Protein AF-A0A955RNB7-F1 (afdb_monomer)

Structure (mmCIF, N/CA/C/O backbone):
data_AF-A0A955RNB7-F1
#
_entry.id   AF-A0A955RNB7-F1
#
loop_
_atom_site.group_PDB
_atom_site.id
_atom_site.type_symbol
_atom_site.label_atom_id
_atom_site.label_alt_id
_atom_site.label_comp_id
_atom_site.label_asym_id
_atom_site.label_entity_id
_atom_site.label_seq_id
_atom_site.pdbx_PDB_ins_code
_atom_site.Cartn_x
_atom_site.Cartn_y
_atom_site.Cartn_z
_atom_site.occupancy
_atom_site.B_iso_or_equiv
_atom_site.auth_seq_id
_atom_site.auth_comp_id
_atom_site.auth_asym_id
_atom_site.auth_atom_id
_atom_site.pdbx_PDB_model_num
ATOM 1 N N . MET A 1 1 ? 4.299 -51.780 -64.019 1.00 37.19 1 MET A N 1
ATOM 2 C CA . MET A 1 1 ? 5.469 -51.134 -64.645 1.00 37.19 1 MET A CA 1
ATOM 3 C C . MET A 1 1 ? 5.383 -49.670 -64.264 1.00 37.19 1 MET A C 1
ATOM 5 O O . MET A 1 1 ? 4.609 -48.932 -64.859 1.00 37.19 1 MET A O 1
ATOM 9 N N . GLU A 1 2 ? 6.018 -49.330 -63.143 1.00 43.38 2 GLU A N 1
ATOM 10 C CA . GLU A 1 2 ? 5.996 -47.997 -62.536 1.00 43.38 2 GLU A CA 1
ATOM 11 C C . GLU A 1 2 ? 6.783 -47.013 -63.394 1.00 43.38 2 GLU A C 1
ATOM 13 O O . GLU A 1 2 ? 7.937 -47.251 -63.749 1.00 43.38 2 GLU A O 1
ATOM 18 N N . ASN A 1 3 ? 6.127 -45.913 -63.747 1.00 41.84 3 ASN A N 1
ATOM 19 C CA . ASN A 1 3 ? 6.711 -44.850 -64.538 1.00 41.84 3 ASN A CA 1
ATOM 20 C C . ASN A 1 3 ? 7.483 -43.930 -63.582 1.00 41.84 3 ASN A C 1
ATOM 22 O O . ASN A 1 3 ? 6.882 -43.174 -62.819 1.00 41.84 3 ASN A O 1
ATOM 26 N N . HIS A 1 4 ? 8.812 -44.042 -63.578 1.00 45.97 4 HIS A N 1
ATOM 27 C CA . HIS A 1 4 ? 9.696 -43.116 -62.876 1.00 45.97 4 HIS A CA 1
ATOM 28 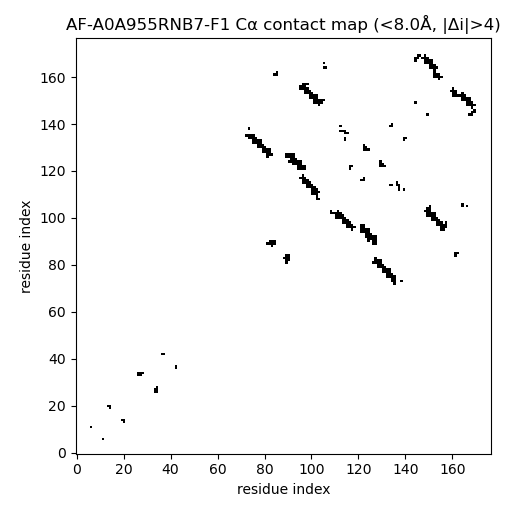C C . HIS A 1 4 ? 9.501 -41.711 -63.457 1.00 45.97 4 HIS A C 1
ATOM 30 O O . HIS A 1 4 ? 9.976 -41.402 -64.550 1.00 45.97 4 HIS A O 1
ATOM 36 N N . GLN A 1 5 ? 8.796 -40.853 -62.724 1.00 47.66 5 GLN A N 1
ATOM 37 C CA . GLN A 1 5 ? 8.643 -39.448 -63.070 1.00 47.66 5 GLN A CA 1
ATOM 38 C C . GLN A 1 5 ? 9.972 -38.729 -62.804 1.00 47.66 5 GLN A C 1
ATOM 40 O O . GLN A 1 5 ? 10.307 -38.378 -61.676 1.00 47.66 5 GLN A O 1
ATOM 45 N N . TYR A 1 6 ? 10.762 -38.587 -63.865 1.00 45.09 6 TYR A N 1
ATOM 46 C CA . TYR A 1 6 ? 11.989 -37.803 -63.902 1.00 45.09 6 TYR A CA 1
ATOM 47 C C . TYR A 1 6 ? 11.631 -36.321 -63.718 1.00 45.09 6 TYR A C 1
ATOM 49 O O . TYR A 1 6 ? 10.926 -35.742 -64.545 1.00 45.09 6 TYR A O 1
ATOM 57 N N . CYS A 1 7 ? 12.064 -35.723 -62.607 1.00 45.31 7 CYS A N 1
ATOM 58 C CA . CYS A 1 7 ? 11.867 -34.303 -62.339 1.00 45.31 7 CYS A CA 1
ATOM 59 C C . CYS A 1 7 ? 12.686 -33.465 -63.331 1.00 45.31 7 CYS A C 1
ATOM 61 O O . CYS A 1 7 ? 13.912 -33.429 -63.262 1.00 45.31 7 CYS A O 1
ATOM 63 N N . ASP A 1 8 ? 11.986 -32.782 -64.232 1.00 49.53 8 ASP A N 1
ATOM 64 C CA . ASP A 1 8 ? 12.495 -31.663 -65.020 1.00 49.53 8 ASP A CA 1
ATOM 65 C C . ASP A 1 8 ? 13.052 -30.574 -64.078 1.00 49.53 8 ASP A C 1
ATOM 67 O O . ASP A 1 8 ? 12.427 -30.182 -63.086 1.00 49.53 8 ASP A O 1
ATOM 71 N N . HIS A 1 9 ? 14.259 -30.119 -64.412 1.00 53.31 9 HIS A N 1
ATOM 72 C CA . HIS A 1 9 ? 15.116 -29.195 -63.675 1.00 53.31 9 HIS A CA 1
ATOM 73 C C . HIS A 1 9 ? 14.486 -27.809 -63.405 1.00 53.31 9 HIS A C 1
ATOM 75 O O . HIS A 1 9 ? 15.039 -27.038 -62.615 1.00 53.31 9 HIS A O 1
ATOM 81 N N . GLU A 1 10 ? 13.347 -27.476 -64.021 1.00 50.31 10 GLU A N 1
ATOM 82 C CA . GLU A 1 10 ? 12.755 -26.135 -63.970 1.00 50.31 10 GLU A CA 1
ATOM 83 C C . GLU A 1 10 ? 11.597 -25.968 -62.969 1.00 50.31 10 GLU A C 1
ATOM 85 O O . GLU A 1 10 ? 11.268 -24.834 -62.611 1.00 50.31 10 GLU A O 1
ATOM 90 N N . ASN A 1 11 ? 11.006 -27.053 -62.446 1.00 49.78 11 ASN A N 1
ATOM 91 C CA . ASN A 1 11 ? 9.721 -26.959 -61.728 1.00 49.78 11 ASN A CA 1
ATOM 92 C C . ASN A 1 11 ? 9.692 -27.405 -60.257 1.00 49.78 11 ASN A C 1
ATOM 94 O O . ASN A 1 11 ? 8.626 -27.356 -59.645 1.00 49.78 11 ASN A O 1
ATOM 98 N N . CYS A 1 12 ? 10.811 -27.778 -59.626 1.00 47.72 12 CYS A N 1
ATOM 99 C CA . CYS A 1 12 ? 10.719 -28.313 -58.259 1.00 47.72 12 CYS A CA 1
ATOM 100 C C . CYS A 1 12 ? 10.624 -27.283 -57.119 1.00 47.72 12 CYS A C 1
ATOM 102 O O . CYS A 1 12 ? 10.121 -27.653 -56.063 1.00 47.72 12 CYS A O 1
ATOM 104 N N . HIS A 1 13 ? 11.025 -26.012 -57.264 1.00 49.84 13 HIS A N 1
ATOM 105 C CA . HIS A 1 13 ? 10.996 -25.079 -56.123 1.00 49.84 13 HIS A CA 1
ATOM 106 C C . HIS A 1 13 ? 10.768 -23.618 -56.539 1.00 49.84 13 HIS A C 1
ATOM 108 O O . HIS A 1 13 ? 11.708 -22.889 -56.847 1.00 49.84 13 HIS A O 1
ATOM 114 N N . GLN A 1 14 ? 9.516 -23.151 -56.499 1.00 54.62 14 GLN A N 1
ATOM 115 C CA . GLN A 1 14 ? 9.203 -21.721 -56.569 1.00 54.62 14 GLN A CA 1
ATOM 116 C C . GLN A 1 14 ? 9.028 -21.149 -55.152 1.00 54.62 14 GLN A C 1
ATOM 118 O O . GLN A 1 14 ? 7.928 -21.228 -54.608 1.00 54.62 14 GLN A O 1
ATOM 123 N N . PRO A 1 15 ? 10.065 -20.552 -54.528 1.00 56.06 15 PRO A N 1
ATOM 124 C CA . PRO A 1 15 ? 9.874 -19.854 -53.265 1.00 56.06 15 PRO A CA 1
ATOM 125 C C . PRO A 1 15 ? 8.958 -18.641 -53.480 1.00 56.06 15 PRO A C 1
ATOM 127 O O . PRO A 1 15 ? 9.102 -17.888 -54.451 1.00 56.06 15 PRO A O 1
ATOM 130 N N . THR A 1 16 ? 8.001 -18.485 -52.568 1.00 57.50 16 THR A N 1
ATOM 131 C CA . THR A 1 16 ? 6.903 -17.502 -52.581 1.00 57.50 16 THR A CA 1
ATOM 132 C C . THR A 1 16 ? 7.305 -16.114 -52.069 1.00 57.50 16 THR A C 1
ATOM 134 O O .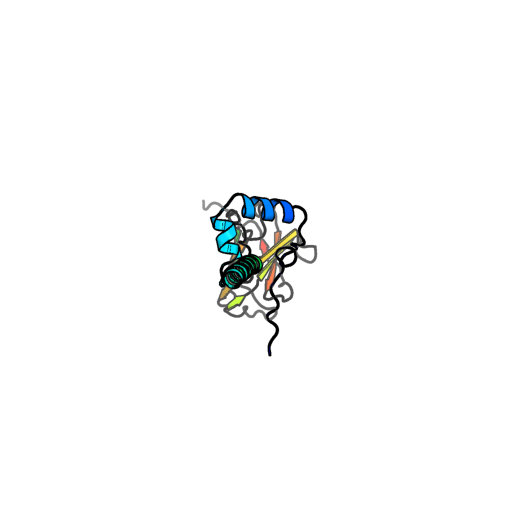 THR A 1 16 ? 6.477 -15.210 -52.034 1.00 57.50 16 THR A O 1
ATOM 137 N N . ILE A 1 17 ? 8.574 -15.912 -51.698 1.00 59.81 17 ILE A N 1
ATOM 138 C CA . ILE A 1 17 ? 9.069 -14.668 -51.090 1.00 59.81 17 ILE A CA 1
ATOM 139 C C . ILE A 1 17 ? 9.667 -13.739 -52.170 1.00 59.81 17 ILE A C 1
ATOM 141 O O . ILE A 1 17 ? 10.525 -14.189 -52.945 1.00 59.81 17 ILE A O 1
ATOM 145 N N . PRO A 1 18 ? 9.283 -12.444 -52.228 1.00 56.72 18 PRO A N 1
ATOM 146 C CA . PRO A 1 18 ? 9.875 -11.468 -53.146 1.00 56.72 18 PRO A CA 1
ATOM 147 C C . PRO A 1 18 ? 11.402 -11.390 -52.984 1.00 56.72 18 PRO A C 1
ATOM 149 O O . PRO A 1 18 ? 11.913 -11.292 -51.875 1.00 56.72 18 PRO A O 1
ATOM 152 N N . GLY A 1 19 ? 12.153 -11.477 -54.086 1.00 64.38 19 GLY A N 1
ATOM 153 C CA . GLY A 1 19 ? 13.628 -11.463 -54.080 1.00 64.38 19 GLY A CA 1
ATOM 154 C C . GLY A 1 19 ? 14.305 -12.814 -53.796 1.00 64.38 19 GLY A C 1
ATOM 155 O O . GLY A 1 19 ? 15.428 -13.038 -54.255 1.00 64.38 19 GLY A O 1
ATOM 156 N N . GLY A 1 20 ? 13.605 -13.767 -53.169 1.00 68.50 20 GLY A N 1
ATOM 157 C CA . GLY A 1 20 ? 14.160 -15.079 -52.807 1.00 68.50 20 GLY A CA 1
ATOM 158 C C . GLY A 1 20 ? 14.637 -15.906 -54.006 1.00 68.50 20 GLY A C 1
ATOM 159 O O . GLY A 1 20 ? 15.632 -16.618 -53.913 1.00 68.50 20 GLY A O 1
ATOM 160 N N . ARG A 1 21 ? 13.996 -15.753 -55.173 1.00 72.25 21 ARG A N 1
ATOM 161 C CA . ARG A 1 21 ? 14.377 -16.471 -56.405 1.00 72.25 21 ARG A CA 1
ATOM 162 C C . ARG A 1 21 ? 15.728 -16.037 -56.972 1.00 72.25 21 ARG A C 1
ATOM 164 O O . ARG A 1 21 ? 16.467 -16.881 -57.469 1.00 72.25 21 ARG A O 1
ATOM 171 N N . ARG A 1 22 ? 16.052 -14.737 -56.916 1.00 79.00 22 ARG A N 1
ATOM 172 C CA . ARG A 1 22 ? 17.337 -14.222 -57.422 1.00 79.00 22 ARG A CA 1
ATOM 173 C C . ARG A 1 22 ? 18.482 -14.646 -56.508 1.00 79.00 22 ARG A C 1
ATOM 175 O O . ARG A 1 22 ? 19.505 -15.096 -57.008 1.00 79.00 22 ARG A O 1
ATOM 182 N N . LEU A 1 23 ? 18.272 -14.569 -55.193 1.00 78.62 23 LEU A N 1
ATOM 183 C CA . LEU A 1 23 ? 19.254 -15.000 -54.201 1.00 78.62 23 LEU A CA 1
ATOM 184 C C . LEU A 1 23 ? 19.488 -16.518 -54.244 1.00 78.62 23 LEU A C 1
ATOM 186 O O . LEU A 1 23 ? 20.634 -16.946 -54.284 1.00 78.62 23 LEU A O 1
ATOM 190 N N . HIS A 1 24 ? 18.425 -17.327 -54.302 1.00 78.81 24 HIS A N 1
ATOM 191 C CA . HIS A 1 24 ? 18.539 -18.786 -54.412 1.00 78.81 24 HIS A CA 1
ATOM 192 C C . HIS A 1 24 ? 19.326 -19.203 -55.660 1.00 78.81 24 HIS A C 1
ATOM 194 O O . HIS A 1 24 ? 20.240 -20.017 -55.564 1.00 78.81 24 HIS A O 1
ATOM 200 N N . ARG A 1 25 ? 19.018 -18.598 -56.818 1.00 81.00 25 ARG A N 1
ATOM 201 C CA . ARG A 1 25 ? 19.729 -18.867 -58.075 1.00 81.00 25 ARG A CA 1
ATOM 202 C C . ARG A 1 25 ? 21.197 -18.451 -57.997 1.00 81.00 25 ARG A C 1
ATOM 204 O O . ARG A 1 25 ? 22.064 -19.253 -58.306 1.00 81.00 25 ARG A O 1
ATOM 211 N N . TYR A 1 26 ? 21.478 -17.248 -57.493 1.00 84.31 26 TYR A N 1
ATOM 212 C CA . TYR A 1 26 ? 22.850 -16.782 -57.279 1.00 84.31 26 TYR A CA 1
ATOM 213 C C . TYR A 1 26 ? 23.652 -17.736 -56.381 1.00 84.31 26 TYR A C 1
ATOM 215 O O . TYR A 1 26 ? 24.766 -18.115 -56.725 1.00 84.31 26 TYR A O 1
ATOM 223 N N . LEU A 1 27 ? 23.080 -18.167 -55.252 1.00 83.12 27 LEU A N 1
ATOM 224 C CA . LEU A 1 27 ? 23.743 -19.099 -54.339 1.00 83.12 27 LEU A CA 1
ATOM 225 C C . LEU A 1 27 ? 23.970 -20.472 -54.982 1.00 83.12 27 LEU A C 1
ATOM 227 O O . LEU A 1 27 ? 25.029 -21.066 -54.800 1.00 83.12 27 LEU A O 1
ATOM 231 N N . HIS A 1 28 ? 23.006 -20.961 -55.760 1.00 81.06 28 HIS A N 1
ATOM 232 C CA . HIS A 1 28 ? 23.113 -22.232 -56.471 1.00 81.06 28 HIS A CA 1
ATOM 233 C C . HIS A 1 28 ? 24.185 -22.219 -57.568 1.00 81.06 28 HIS A C 1
ATOM 235 O O . HIS A 1 28 ? 24.886 -23.217 -57.745 1.00 81.06 28 HIS A O 1
ATOM 241 N N . ASP A 1 29 ? 24.342 -21.091 -58.258 1.00 85.94 29 ASP A N 1
ATOM 242 C CA . ASP A 1 29 ? 25.269 -20.963 -59.383 1.00 85.94 29 ASP A CA 1
ATOM 243 C C . ASP A 1 29 ? 26.698 -20.621 -58.928 1.00 85.94 29 ASP A C 1
ATOM 245 O O . ASP A 1 29 ? 27.659 -21.121 -59.511 1.00 85.94 29 ASP A O 1
ATOM 249 N N . ASN A 1 30 ? 26.855 -19.839 -57.851 1.00 87.56 30 ASN A N 1
ATOM 250 C CA . ASN A 1 30 ? 28.170 -19.389 -57.375 1.00 87.56 30 ASN A CA 1
ATOM 251 C C . ASN A 1 30 ? 28.758 -20.211 -56.219 1.00 87.56 30 ASN A C 1
ATOM 253 O O . ASN A 1 30 ? 29.956 -20.101 -55.955 1.00 87.56 30 ASN A O 1
ATOM 257 N N . HIS A 1 31 ? 27.965 -21.018 -55.506 1.00 89.62 31 HIS A N 1
ATOM 258 C CA . HIS A 1 31 ? 28.442 -21.720 -54.314 1.00 89.62 31 HIS A CA 1
ATOM 259 C C . HIS A 1 31 ? 28.177 -23.230 -54.370 1.00 89.62 31 HIS A C 1
ATOM 261 O O . HIS A 1 31 ? 27.069 -23.714 -54.136 1.00 89.62 31 HIS A O 1
ATOM 267 N N . ALA A 1 32 ? 29.248 -24.004 -54.580 1.00 83.25 32 ALA A N 1
ATOM 268 C CA . ALA A 1 32 ? 29.194 -25.467 -54.666 1.00 83.25 32 ALA A CA 1
ATOM 269 C C . ALA A 1 32 ? 28.602 -26.137 -53.410 1.00 83.25 32 ALA A C 1
ATOM 271 O O . ALA A 1 32 ? 27.883 -27.130 -53.515 1.00 83.25 32 ALA A O 1
ATOM 272 N N . TRP A 1 33 ? 28.855 -25.576 -52.221 1.00 82.44 33 TRP A N 1
ATOM 273 C CA . TRP A 1 33 ? 28.301 -26.086 -50.963 1.00 82.44 33 TRP A CA 1
ATOM 274 C C . TRP A 1 33 ? 26.768 -25.989 -50.926 1.00 82.44 33 TRP A C 1
ATOM 276 O O . TRP A 1 33 ? 26.104 -26.918 -50.472 1.00 82.44 33 TRP A O 1
ATOM 286 N N . TYR A 1 34 ? 26.202 -24.905 -51.464 1.00 82.31 34 TYR A N 1
ATOM 287 C CA . TYR A 1 34 ? 24.762 -24.658 -51.492 1.00 82.31 34 TYR A CA 1
ATOM 288 C C . TYR A 1 34 ? 24.071 -25.597 -52.482 1.00 82.31 34 TYR A C 1
ATOM 290 O O . TYR A 1 34 ? 23.081 -26.251 -52.151 1.00 82.31 34 TYR A O 1
ATOM 298 N N . LYS A 1 35 ? 24.658 -25.742 -53.675 1.00 80.69 35 LYS A N 1
ATOM 299 C CA . LYS A 1 35 ? 24.203 -26.697 -54.688 1.00 80.69 35 LYS A CA 1
ATOM 300 C C . LYS A 1 35 ? 24.188 -28.135 -54.162 1.00 80.69 35 LYS A C 1
ATOM 302 O O . LYS A 1 35 ? 23.173 -28.818 -54.298 1.00 80.69 35 LYS A O 1
ATOM 307 N N . ASN A 1 36 ? 25.269 -28.585 -53.522 1.00 82.25 36 ASN A N 1
ATOM 308 C CA . ASN A 1 36 ? 25.348 -29.935 -52.949 1.00 82.25 36 ASN A CA 1
ATOM 309 C C . ASN A 1 36 ? 24.325 -30.149 -51.829 1.00 82.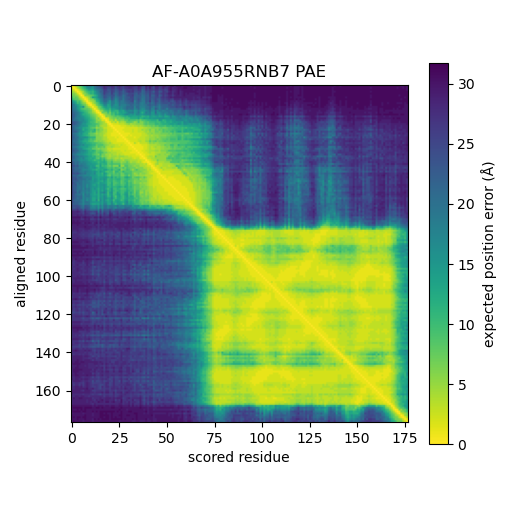25 36 ASN A C 1
ATOM 311 O O . ASN A 1 36 ? 23.687 -31.199 -51.759 1.00 82.25 36 ASN A O 1
ATOM 315 N N . TRP A 1 37 ? 24.123 -29.146 -50.977 1.00 77.56 37 TRP A N 1
ATOM 316 C CA . TRP A 1 37 ? 23.162 -29.224 -49.883 1.00 77.56 37 TRP A CA 1
ATOM 317 C C . TRP A 1 37 ? 21.705 -29.326 -50.371 1.00 77.56 37 TRP A C 1
ATOM 319 O O . TRP A 1 37 ? 20.939 -30.135 -49.846 1.00 77.56 37 TRP A O 1
ATOM 329 N N . HIS A 1 38 ? 21.333 -28.611 -51.440 1.00 77.19 38 HIS A N 1
ATOM 330 C CA . HIS A 1 38 ? 19.988 -28.688 -52.032 1.00 77.19 38 HIS A CA 1
ATOM 331 C C . HIS A 1 38 ? 19.655 -30.033 -52.697 1.00 77.19 38 HIS A C 1
ATOM 333 O O . HIS A 1 38 ? 18.478 -30.365 -52.832 1.00 77.19 38 HIS A O 1
ATOM 339 N N . HIS A 1 39 ? 20.662 -30.832 -53.051 1.00 80.50 39 HIS A N 1
ATOM 340 C CA . HIS A 1 39 ? 20.475 -32.189 -53.576 1.00 80.50 39 HIS A CA 1
ATOM 341 C C . HIS A 1 39 ? 20.610 -33.269 -52.491 1.00 80.50 39 HIS A C 1
ATOM 343 O O . HIS A 1 39 ? 20.354 -34.444 -52.749 1.00 80.50 39 HIS A O 1
ATOM 349 N N . HIS A 1 40 ? 20.965 -32.892 -51.259 1.00 80.12 40 HIS A N 1
ATOM 350 C CA . HIS A 1 40 ? 21.167 -33.842 -50.175 1.00 80.12 40 HIS A CA 1
ATOM 351 C C . HIS A 1 40 ? 19.828 -34.481 -49.739 1.00 80.12 40 HIS A C 1
ATOM 353 O O . HIS A 1 40 ? 18.819 -33.775 -49.592 1.00 80.12 40 HIS A O 1
ATOM 359 N N . PRO A 1 41 ? 19.778 -35.803 -49.485 1.00 78.69 41 PRO A N 1
ATOM 360 C CA . PRO A 1 41 ? 18.543 -36.498 -49.100 1.00 78.69 41 PRO A CA 1
ATOM 361 C C . PRO A 1 41 ? 17.992 -36.031 -47.745 1.00 78.69 41 PRO A C 1
ATOM 363 O O . PRO A 1 41 ? 16.787 -36.052 -47.515 1.00 78.69 41 PRO A O 1
ATOM 366 N N . LEU A 1 42 ? 18.858 -35.534 -46.856 1.00 79.44 42 LEU A N 1
ATOM 367 C CA . LEU A 1 42 ? 18.461 -35.063 -45.524 1.00 79.44 42 LEU A CA 1
ATOM 368 C C . LEU A 1 42 ? 18.077 -33.575 -45.458 1.00 79.44 42 LEU A C 1
ATOM 370 O O . LEU A 1 42 ? 17.757 -33.093 -44.375 1.00 79.44 42 LEU A O 1
ATOM 374 N N . ARG A 1 43 ? 18.054 -32.846 -46.585 1.00 80.56 43 ARG A N 1
ATOM 375 C CA . ARG A 1 43 ? 17.761 -31.396 -46.604 1.00 80.56 43 ARG A CA 1
ATOM 376 C C . ARG A 1 43 ? 16.438 -31.033 -45.918 1.00 80.56 43 ARG A C 1
ATOM 378 O O . ARG A 1 43 ? 16.351 -30.047 -45.191 1.00 80.56 43 ARG A O 1
ATOM 385 N N . ILE A 1 44 ? 15.413 -31.870 -46.098 1.00 79.06 44 ILE A N 1
ATOM 386 C CA . ILE A 1 44 ? 14.093 -31.655 -45.500 1.00 79.06 44 ILE A CA 1
ATOM 387 C C . ILE A 1 44 ? 14.142 -31.783 -43.973 1.00 79.06 44 ILE A C 1
ATOM 389 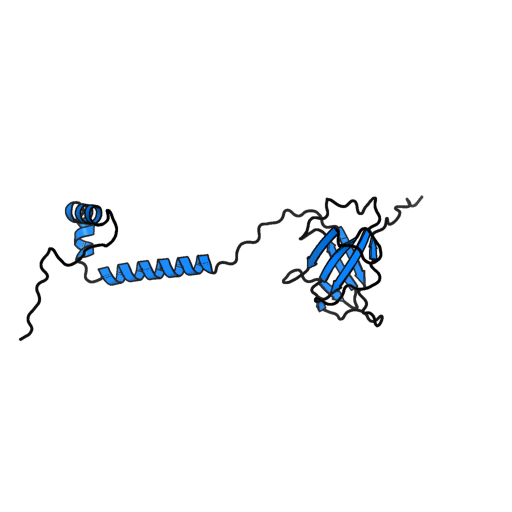O O . ILE A 1 44 ? 13.564 -30.957 -43.278 1.00 79.06 44 ILE A O 1
ATOM 393 N N . HIS A 1 45 ? 14.926 -32.727 -43.446 1.00 81.06 45 HIS A N 1
ATOM 394 C CA . HIS A 1 45 ? 15.130 -32.907 -42.008 1.00 81.06 45 HIS A CA 1
ATOM 395 C C . HIS A 1 45 ? 15.866 -31.710 -41.395 1.00 81.06 45 HIS A C 1
ATOM 397 O O . HIS A 1 45 ? 15.483 -31.242 -40.326 1.00 81.06 45 HIS A O 1
ATOM 403 N N . THR A 1 46 ? 16.866 -31.154 -42.092 1.00 82.31 46 THR A N 1
ATOM 404 C CA . THR A 1 46 ? 17.577 -29.953 -41.618 1.00 82.31 46 THR A CA 1
ATOM 405 C C . THR A 1 46 ? 16.684 -28.709 -41.597 1.00 82.31 46 THR A C 1
ATOM 407 O O . THR A 1 46 ? 16.757 -27.924 -40.655 1.00 82.31 46 THR A O 1
ATOM 410 N N . HIS A 1 47 ? 15.789 -28.548 -42.579 1.00 81.25 47 HIS A N 1
ATOM 411 C CA . HIS A 1 47 ? 14.806 -27.460 -42.578 1.00 81.25 47 HIS A CA 1
ATOM 412 C C . HIS A 1 47 ? 13.758 -27.617 -41.472 1.00 81.25 47 HIS A C 1
ATOM 414 O O . HIS A 1 47 ? 13.484 -26.658 -40.753 1.00 81.25 47 HIS A O 1
ATOM 420 N N . LEU A 1 48 ? 13.198 -28.821 -41.308 1.00 84.06 48 LEU A N 1
ATOM 421 C CA . LEU A 1 48 ? 12.217 -29.107 -40.259 1.00 84.06 48 LEU A CA 1
ATOM 422 C C . LEU A 1 48 ? 12.817 -28.900 -38.863 1.00 84.06 48 LEU A C 1
ATOM 424 O O . LEU A 1 48 ? 12.185 -28.266 -38.023 1.00 84.06 48 LEU A O 1
ATOM 428 N N . GLY A 1 49 ? 14.057 -29.345 -38.638 1.00 87.69 49 GLY A N 1
ATOM 429 C CA . GLY A 1 49 ? 14.770 -29.116 -37.381 1.00 87.69 49 GLY A CA 1
ATOM 430 C C . GLY A 1 49 ? 14.943 -27.629 -37.057 1.00 87.69 49 GLY A C 1
ATOM 431 O O . GLY A 1 49 ? 14.649 -27.209 -35.940 1.00 87.69 49 GLY A O 1
ATOM 432 N N . ALA A 1 50 ? 15.340 -26.810 -38.037 1.00 87.25 50 ALA A N 1
ATOM 433 C CA . ALA A 1 50 ? 15.480 -25.365 -37.845 1.00 87.25 50 ALA A CA 1
ATOM 434 C C . ALA A 1 50 ? 14.142 -24.677 -37.509 1.00 87.25 50 ALA A C 1
ATOM 436 O O . ALA A 1 50 ? 14.100 -23.812 -36.635 1.00 87.25 50 ALA A O 1
ATOM 437 N N . VAL A 1 51 ? 13.044 -25.085 -38.157 1.00 89.69 51 VAL A N 1
ATOM 438 C CA . VAL A 1 51 ? 11.699 -24.551 -37.878 1.00 89.69 51 VAL A CA 1
ATOM 439 C C . VAL A 1 51 ? 11.227 -24.935 -36.474 1.00 89.69 51 VAL A C 1
ATOM 441 O O . VAL A 1 51 ? 10.714 -24.079 -35.756 1.00 89.69 51 VAL A O 1
ATOM 444 N N . VAL A 1 52 ? 11.438 -26.186 -36.052 1.00 92.62 52 VAL A N 1
ATOM 445 C CA . VAL A 1 52 ? 11.077 -26.652 -34.700 1.00 92.62 52 VAL A CA 1
ATOM 446 C C . VAL A 1 52 ? 11.858 -25.891 -33.628 1.00 92.62 52 VAL A C 1
ATOM 448 O O . VAL A 1 52 ? 11.266 -25.451 -32.645 1.00 92.62 52 VAL A O 1
ATOM 451 N N . LEU A 1 53 ? 13.161 -25.677 -33.827 1.00 92.31 53 LEU A N 1
ATOM 452 C CA . LEU A 1 53 ? 13.987 -24.911 -32.889 1.00 92.31 53 LEU A CA 1
ATOM 453 C C . LEU A 1 53 ? 13.557 -23.441 -32.804 1.00 92.31 53 LEU A C 1
ATOM 455 O O . LEU A 1 53 ? 13.468 -22.896 -31.706 1.00 92.31 53 LEU A O 1
ATOM 459 N N . ALA A 1 54 ? 13.241 -22.810 -33.938 1.00 89.88 54 ALA A N 1
ATOM 460 C CA . ALA A 1 54 ? 12.739 -21.438 -33.961 1.00 89.88 54 ALA A CA 1
ATOM 461 C C . ALA A 1 54 ? 11.375 -21.310 -33.260 1.00 89.88 54 ALA A C 1
ATOM 463 O O . ALA A 1 54 ? 11.165 -20.370 -32.494 1.00 89.88 54 ALA A O 1
ATOM 464 N N . ALA A 1 55 ? 10.470 -22.271 -33.472 1.00 92.00 55 ALA A N 1
ATOM 465 C CA . ALA A 1 55 ? 9.176 -22.312 -32.797 1.00 92.00 55 ALA A CA 1
ATOM 466 C C . ALA A 1 55 ? 9.327 -22.528 -31.282 1.00 92.00 55 ALA A C 1
ATOM 468 O O . ALA A 1 55 ? 8.677 -21.836 -30.503 1.00 92.00 55 ALA A O 1
ATOM 469 N N . ALA A 1 56 ? 10.219 -23.429 -30.859 1.00 92.12 56 ALA A N 1
ATOM 470 C CA . ALA A 1 56 ? 10.514 -23.655 -29.446 1.00 92.12 56 ALA A CA 1
ATOM 471 C C . ALA A 1 56 ? 11.100 -22.401 -28.780 1.00 92.12 56 ALA A C 1
ATOM 473 O O . ALA A 1 56 ? 10.665 -22.026 -27.696 1.00 92.12 56 ALA A O 1
ATOM 474 N N . PHE A 1 57 ? 12.029 -21.709 -29.446 1.00 90.44 57 PHE A N 1
ATOM 475 C CA . PHE A 1 57 ? 12.591 -20.453 -28.948 1.00 90.44 57 PHE A CA 1
ATOM 476 C C . PHE A 1 57 ? 11.531 -19.351 -28.831 1.00 90.44 57 PHE A C 1
ATOM 478 O O . PHE A 1 57 ? 11.447 -18.689 -27.800 1.00 90.44 57 PHE A O 1
ATOM 485 N N . ALA A 1 58 ? 10.673 -19.190 -29.843 1.00 90.12 58 ALA A N 1
ATOM 486 C CA . ALA A 1 58 ? 9.566 -18.237 -29.787 1.00 90.12 58 ALA A CA 1
ATOM 487 C C . ALA A 1 58 ? 8.607 -18.554 -28.630 1.00 90.12 58 ALA A C 1
ATOM 489 O O . ALA A 1 58 ? 8.155 -17.646 -27.942 1.00 90.12 58 ALA A O 1
ATOM 490 N N . LEU A 1 59 ? 8.345 -19.836 -28.372 1.00 90.31 59 LEU A N 1
ATOM 491 C CA . LEU A 1 59 ? 7.511 -20.267 -27.255 1.00 90.31 59 LEU A CA 1
ATOM 492 C C . LEU A 1 59 ? 8.178 -19.946 -25.908 1.00 90.31 59 LEU A C 1
ATOM 494 O O . LEU A 1 59 ? 7.523 -19.411 -25.025 1.00 90.31 59 LEU A O 1
ATOM 498 N N . VAL A 1 60 ? 9.489 -20.153 -25.767 1.00 89.56 60 VAL A N 1
ATOM 499 C CA . VAL A 1 60 ? 10.230 -19.742 -24.559 1.00 89.56 60 VAL A CA 1
ATOM 500 C C . VAL A 1 60 ? 10.139 -18.231 -24.321 1.00 89.56 60 VAL A C 1
ATOM 502 O O . VAL A 1 60 ? 9.951 -17.818 -23.184 1.00 89.56 60 VAL A O 1
ATOM 505 N N . VAL A 1 61 ? 10.216 -17.407 -25.369 1.00 86.44 61 VAL A N 1
ATOM 506 C CA . VAL A 1 61 ? 10.095 -15.940 -25.255 1.00 86.44 61 VAL A CA 1
ATOM 507 C C . VAL A 1 61 ? 8.658 -15.501 -24.947 1.00 86.44 61 VAL A C 1
ATOM 509 O O . VAL A 1 61 ? 8.445 -14.568 -24.180 1.00 86.44 61 VAL A O 1
ATOM 512 N N . LEU A 1 62 ? 7.651 -16.165 -25.519 1.00 85.81 62 LEU A N 1
ATOM 513 C CA . LEU A 1 62 ? 6.241 -15.845 -25.261 1.00 85.81 62 LEU A CA 1
ATOM 514 C C . LEU A 1 62 ? 5.782 -16.268 -23.860 1.00 85.81 62 LEU A C 1
ATOM 516 O O . LEU A 1 62 ? 4.861 -15.666 -23.315 1.00 85.81 62 LEU A O 1
ATOM 520 N N . PHE A 1 63 ? 6.415 -17.293 -23.288 1.00 82.06 63 PHE A N 1
ATOM 521 C CA . PHE A 1 63 ? 6.105 -17.823 -21.960 1.00 82.06 63 PHE A CA 1
ATOM 522 C C . PHE A 1 63 ? 7.149 -17.453 -20.899 1.00 82.06 63 PHE A C 1
ATOM 524 O O . PHE A 1 63 ? 7.044 -17.909 -19.760 1.00 82.06 63 PHE A O 1
ATOM 531 N N . SER A 1 64 ? 8.148 -16.629 -21.227 1.00 80.06 64 SER A N 1
ATOM 532 C CA . SER A 1 64 ? 9.074 -16.128 -20.216 1.00 80.06 64 SER A CA 1
ATOM 533 C C . SER A 1 64 ? 8.329 -15.163 -19.291 1.00 80.06 64 SER A C 1
ATOM 535 O O . SER A 1 64 ? 7.728 -14.208 -19.795 1.00 80.06 64 SER A O 1
ATOM 537 N N . PRO A 1 65 ? 8.357 -15.369 -17.961 1.00 79.19 65 PRO A N 1
ATOM 538 C CA . PRO A 1 65 ? 7.813 -14.389 -17.035 1.00 79.19 65 PRO A CA 1
ATOM 539 C C . PRO A 1 65 ? 8.547 -13.064 -17.254 1.00 79.19 65 PRO A C 1
ATOM 541 O O . PRO A 1 65 ? 9.778 -13.025 -17.293 1.00 79.19 65 PRO A O 1
ATOM 544 N N . GLY A 1 66 ? 7.791 -11.983 -17.449 1.00 73.38 66 GLY A N 1
ATOM 545 C CA . GLY A 1 66 ? 8.371 -10.651 -17.548 1.00 73.38 66 GLY A CA 1
ATOM 546 C C . GLY A 1 66 ? 9.156 -10.351 -16.275 1.00 73.38 66 GLY A C 1
ATOM 547 O O . GLY A 1 66 ? 8.635 -10.513 -15.175 1.00 73.38 66 GLY A O 1
ATOM 548 N N . SER A 1 67 ? 10.410 -9.928 -16.413 1.00 69.69 67 SER A N 1
ATOM 549 C CA . SER A 1 67 ? 11.175 -9.414 -15.282 1.00 69.69 67 SER A CA 1
ATOM 550 C C . SER A 1 67 ? 10.495 -8.141 -14.783 1.00 69.69 67 SER A C 1
ATOM 552 O O . SER A 1 67 ? 10.489 -7.127 -15.487 1.00 69.69 67 SER A O 1
ATOM 554 N N . THR A 1 68 ? 9.922 -8.183 -13.583 1.00 65.94 68 THR A N 1
ATOM 555 C CA . THR A 1 68 ? 9.565 -6.973 -12.841 1.00 65.94 68 THR A CA 1
ATOM 556 C C . THR A 1 68 ? 10.851 -6.179 -12.639 1.00 65.94 68 THR A C 1
ATOM 558 O O . THR A 1 68 ? 11.827 -6.708 -12.106 1.00 65.94 68 THR A O 1
ATOM 561 N N . GLY A 1 69 ? 10.900 -4.944 -13.142 1.00 57.59 69 GLY A N 1
ATOM 562 C CA . GLY A 1 69 ? 12.073 -4.089 -12.973 1.00 57.59 69 GLY A CA 1
ATOM 563 C C . GLY A 1 69 ? 12.434 -3.955 -11.493 1.00 57.59 69 GLY A C 1
ATOM 564 O O . GLY A 1 69 ? 11.545 -3.910 -10.645 1.00 57.59 69 GLY A O 1
ATOM 565 N N . LEU A 1 70 ? 13.733 -3.896 -11.188 1.00 55.62 70 LEU A N 1
ATOM 566 C CA . LEU A 1 70 ? 14.217 -3.544 -9.855 1.00 55.62 70 LEU A CA 1
ATOM 567 C C . LEU A 1 70 ? 13.684 -2.144 -9.526 1.00 55.62 70 LEU A C 1
ATOM 569 O O . LEU A 1 70 ? 14.161 -1.152 -10.081 1.00 55.62 70 LEU A O 1
ATOM 573 N N . GLN A 1 71 ? 12.662 -2.054 -8.675 1.00 58.06 71 GLN A N 1
ATOM 574 C CA . GLN A 1 71 ? 12.304 -0.782 -8.064 1.00 58.06 71 GLN A CA 1
ATOM 575 C C . GLN A 1 71 ? 13.468 -0.400 -7.150 1.00 58.06 71 GLN A C 1
ATOM 577 O O . GLN A 1 71 ? 13.906 -1.203 -6.328 1.00 58.06 71 GLN A O 1
ATOM 582 N N . ALA A 1 72 ? 14.020 0.799 -7.347 1.00 54.28 72 ALA A N 1
ATOM 583 C CA . ALA A 1 72 ? 14.951 1.370 -6.387 1.00 54.28 72 ALA A CA 1
ATOM 584 C C . ALA A 1 72 ? 14.291 1.315 -5.004 1.00 54.28 72 ALA A C 1
ATOM 586 O O . ALA A 1 72 ? 13.125 1.692 -4.886 1.00 54.28 72 ALA A O 1
ATOM 587 N N . GLU A 1 73 ? 15.023 0.826 -4.004 1.00 56.62 73 GLU A N 1
ATOM 588 C CA . GLU A 1 73 ? 14.595 0.791 -2.608 1.00 56.62 73 GLU A CA 1
ATOM 589 C C . GLU A 1 73 ? 14.386 2.237 -2.141 1.00 56.62 73 GLU A C 1
ATOM 591 O O . GLU A 1 73 ? 15.308 2.929 -1.712 1.00 56.62 73 GLU A O 1
ATOM 596 N N . VAL A 1 74 ? 13.173 2.749 -2.344 1.00 58.00 74 VAL A N 1
ATOM 597 C CA . VAL A 1 74 ? 12.703 3.940 -1.650 1.00 58.00 74 VAL A CA 1
ATOM 598 C C . VAL A 1 74 ? 12.452 3.463 -0.230 1.00 58.00 74 VAL A C 1
ATOM 600 O O . VAL A 1 74 ? 11.669 2.535 -0.044 1.00 58.00 74 VAL A O 1
ATOM 603 N N . GLY A 1 75 ? 13.167 4.038 0.740 1.00 67.44 75 GLY A N 1
ATOM 604 C CA . GLY A 1 75 ? 13.033 3.661 2.146 1.00 67.44 75 GLY A CA 1
ATOM 605 C C . GLY A 1 75 ? 11.560 3.640 2.548 1.00 67.44 75 GLY A C 1
ATOM 606 O O . GLY A 1 75 ? 10.858 4.637 2.370 1.00 67.44 75 GLY A O 1
ATOM 607 N N . GLY A 1 76 ? 11.093 2.482 3.011 1.00 82.19 76 GLY A N 1
ATOM 608 C CA . GLY A 1 76 ? 9.710 2.295 3.417 1.00 82.19 76 GLY A CA 1
ATOM 609 C C . GLY A 1 76 ? 9.423 2.954 4.765 1.00 82.19 76 GLY A C 1
ATOM 610 O O . GLY A 1 76 ? 10.317 3.145 5.590 1.00 82.19 76 GLY A O 1
ATOM 611 N N . TYR A 1 77 ? 8.164 3.310 4.996 1.00 87.19 77 TYR A N 1
ATOM 612 C CA . TYR A 1 77 ? 7.684 3.789 6.287 1.00 87.19 77 TYR A CA 1
ATOM 613 C C . TYR A 1 77 ? 7.276 2.581 7.147 1.00 87.19 77 TYR A C 1
ATOM 615 O O . TYR A 1 77 ? 6.269 1.935 6.832 1.00 87.19 77 TYR A O 1
ATOM 623 N N . PRO A 1 78 ? 8.035 2.225 8.201 1.00 88.88 78 PRO A N 1
ATOM 624 C CA . PRO A 1 78 ? 7.738 1.051 9.008 1.00 88.88 78 PRO A CA 1
ATOM 625 C C . PRO A 1 78 ? 6.451 1.260 9.802 1.00 88.88 78 PRO A C 1
ATOM 627 O O . PRO A 1 78 ? 6.277 2.264 10.493 1.00 88.88 78 PRO A O 1
ATOM 630 N N . ILE A 1 79 ? 5.566 0.273 9.753 1.00 89.56 79 ILE A N 1
ATOM 631 C CA . ILE A 1 79 ? 4.329 0.254 10.522 1.00 89.56 79 ILE A CA 1
ATOM 632 C C . ILE A 1 79 ? 4.168 -1.085 11.229 1.00 89.56 79 ILE A C 1
ATOM 634 O O . ILE A 1 79 ? 4.513 -2.150 10.716 1.00 89.56 79 ILE A O 1
ATOM 638 N N . SER A 1 80 ? 3.655 -1.037 12.451 1.00 91.31 80 SER A N 1
ATOM 639 C CA . SER A 1 80 ? 3.296 -2.220 13.222 1.00 91.31 80 SER A CA 1
ATOM 640 C C . SER A 1 80 ? 2.007 -1.966 13.972 1.00 91.31 80 SER A C 1
ATOM 642 O O . SER A 1 80 ? 1.747 -0.854 14.428 1.00 91.31 80 SER A O 1
ATOM 644 N N . GLY A 1 81 ? 1.212 -3.010 14.143 1.00 91.38 81 GLY A N 1
ATOM 645 C CA . GLY A 1 81 ? 0.006 -2.913 14.944 1.00 91.38 81 GLY A CA 1
ATOM 646 C C . GLY A 1 81 ? -0.721 -4.238 15.035 1.00 91.38 81 GLY A C 1
ATOM 647 O O . GLY A 1 81 ? -0.156 -5.291 14.737 1.00 91.38 81 GLY A O 1
ATOM 648 N N . ARG A 1 82 ? -1.972 -4.186 15.495 1.00 92.94 82 ARG A N 1
ATOM 649 C CA . ARG A 1 82 ? -2.794 -5.374 15.718 1.00 92.94 82 ARG A CA 1
ATOM 650 C C . ARG A 1 82 ? -4.135 -5.247 15.014 1.00 92.94 82 ARG A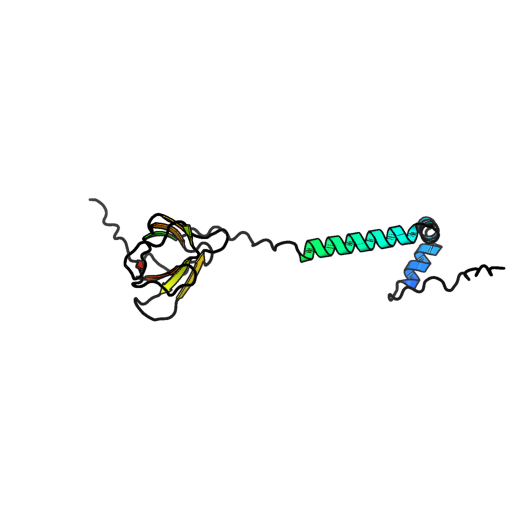 C 1
ATOM 652 O O . ARG A 1 82 ? -4.931 -4.378 15.351 1.00 92.94 82 ARG A O 1
ATOM 659 N N . LEU A 1 83 ? -4.388 -6.148 14.077 1.00 92.31 83 LEU A N 1
ATOM 660 C CA . LEU A 1 83 ? -5.641 -6.242 13.346 1.00 92.31 83 LEU A CA 1
ATOM 661 C C . LEU A 1 83 ? -6.660 -7.019 14.170 1.00 92.31 83 LEU A C 1
ATOM 663 O O . LEU A 1 83 ? -6.394 -8.135 14.634 1.00 92.31 83 LEU A O 1
ATOM 667 N N . LEU A 1 84 ? -7.829 -6.413 14.335 1.00 90.19 84 LEU A N 1
ATOM 668 C CA . LEU A 1 84 ? -8.983 -7.006 14.988 1.00 90.19 84 LEU A CA 1
ATOM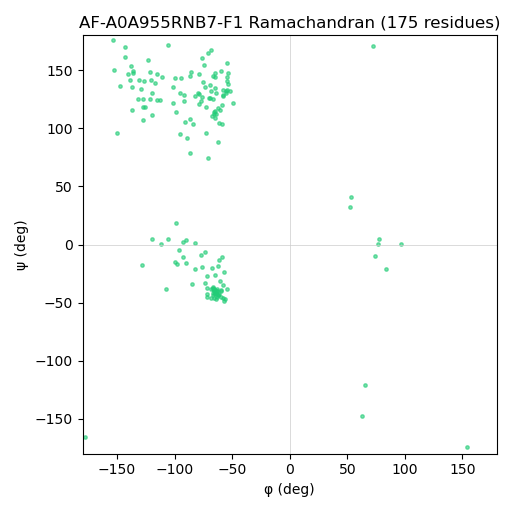 669 C C . LEU A 1 84 ? -10.141 -7.047 13.991 1.00 90.19 84 LEU A C 1
ATOM 671 O O . LEU A 1 84 ? -10.344 -6.114 13.217 1.00 90.19 84 LEU A O 1
ATOM 675 N N . GLU A 1 85 ? -10.911 -8.121 14.038 1.00 84.06 85 GLU A N 1
ATOM 676 C CA . GLU A 1 85 ? -12.209 -8.217 13.388 1.00 84.06 85 GLU A CA 1
ATOM 677 C C . GLU A 1 85 ? -13.225 -7.287 14.071 1.00 84.06 85 GLU A C 1
ATOM 679 O O . GLU A 1 85 ? -13.044 -6.855 15.213 1.00 84.06 85 GLU A O 1
ATOM 684 N N . SER A 1 86 ? -14.374 -7.077 13.427 1.00 79.69 86 SER A N 1
ATOM 685 C CA . SER A 1 86 ? -15.514 -6.351 14.013 1.00 79.69 86 SER A CA 1
ATOM 686 C C . SER A 1 86 ? -16.021 -6.963 15.327 1.00 79.69 86 SER A C 1
ATOM 688 O O . SER A 1 86 ? -16.597 -6.268 16.161 1.00 79.69 86 SER A O 1
ATOM 690 N N . SER A 1 87 ? -15.770 -8.259 15.539 1.00 83.69 87 SER A N 1
ATOM 691 C CA . SER A 1 87 ? -16.063 -8.990 16.775 1.00 83.69 87 SER A CA 1
ATOM 692 C C . SER A 1 87 ? -15.114 -8.648 17.939 1.00 83.69 87 SER A C 1
ATOM 694 O O . SER A 1 87 ? -15.307 -9.135 19.054 1.00 83.69 87 SER A O 1
ATOM 696 N N . GLY A 1 88 ? -14.066 -7.854 17.687 1.00 83.56 88 GLY A N 1
ATOM 697 C CA . GLY A 1 88 ? -12.974 -7.572 18.621 1.00 83.56 88 GLY A CA 1
ATOM 698 C C . GLY A 1 88 ? -11.956 -8.710 18.743 1.00 83.56 88 GLY A C 1
ATOM 699 O O . GLY A 1 88 ? -10.996 -8.599 19.510 1.00 83.56 88 GLY A O 1
ATOM 700 N N . ARG A 1 89 ? -12.144 -9.814 18.008 1.00 90.81 89 ARG A N 1
ATOM 701 C CA . ARG A 1 89 ? -11.180 -10.916 17.969 1.00 90.81 89 ARG A CA 1
ATOM 702 C C . ARG A 1 89 ? -10.010 -10.570 17.052 1.00 90.81 89 ARG A C 1
ATOM 704 O O . ARG A 1 89 ? -10.212 -9.885 16.058 1.00 90.81 89 ARG A O 1
ATOM 711 N N . PRO A 1 90 ? -8.793 -11.036 17.355 1.00 92.25 90 PRO A N 1
ATOM 712 C CA . PRO A 1 90 ? -7.659 -10.822 16.469 1.00 92.25 90 PRO A CA 1
ATOM 713 C C . PRO A 1 90 ? -7.867 -11.543 15.147 1.00 92.25 90 PRO A C 1
ATOM 715 O O . PRO A 1 90 ? -8.389 -12.658 15.144 1.00 92.25 90 PRO A O 1
ATOM 718 N N . VAL A 1 91 ? -7.398 -10.933 14.059 1.00 92.38 91 VAL A N 1
ATOM 719 C CA . VAL A 1 91 ? -7.295 -11.629 12.773 1.00 92.38 91 VAL A CA 1
ATOM 720 C C . VAL A 1 91 ? -6.475 -12.909 12.964 1.00 92.38 91 VAL A C 1
ATOM 722 O O . VAL A 1 91 ? -5.505 -12.936 13.735 1.00 92.38 91 VAL A O 1
ATOM 725 N N . ASN A 1 92 ? -6.907 -13.977 12.290 1.00 93.81 92 ASN A N 1
ATOM 726 C CA . ASN A 1 92 ? -6.282 -15.294 12.363 1.00 93.81 92 ASN A CA 1
ATOM 727 C C . ASN A 1 92 ? -4.785 -15.234 12.038 1.00 93.81 92 ASN A C 1
ATOM 729 O O . ASN A 1 92 ? -4.315 -14.332 11.357 1.00 93.81 92 ASN A O 1
ATOM 733 N N . ASN A 1 93 ? -4.035 -16.217 12.529 1.00 95.88 93 ASN A N 1
ATOM 734 C CA . ASN A 1 93 ? -2.613 -16.329 12.219 1.00 95.88 93 ASN A CA 1
ATOM 735 C C . ASN A 1 93 ? -2.434 -16.823 10.781 1.00 95.88 93 ASN A C 1
ATOM 737 O O . ASN A 1 93 ? -3.055 -17.820 10.400 1.00 95.88 93 ASN A O 1
ATOM 741 N N . GLY A 1 94 ? -1.527 -16.207 10.028 1.00 96.06 94 GLY A N 1
ATOM 742 C CA . GLY A 1 94 ? -1.214 -16.636 8.668 1.00 96.06 94 GLY A CA 1
ATOM 743 C C . GLY A 1 94 ? -0.685 -15.506 7.799 1.00 96.06 94 GLY A C 1
ATOM 744 O O . GLY A 1 94 ? -0.410 -14.413 8.276 1.00 96.06 94 GLY A O 1
ATOM 745 N N . THR A 1 95 ? -0.496 -15.782 6.513 1.00 96.81 95 THR A N 1
ATOM 746 C CA . THR A 1 95 ? -0.158 -14.750 5.527 1.00 96.81 95 THR A CA 1
ATOM 747 C C . THR A 1 95 ? -1.430 -14.207 4.898 1.00 96.81 95 THR A C 1
ATOM 749 O O . THR A 1 95 ? -2.171 -14.984 4.290 1.00 96.81 95 THR A O 1
ATOM 752 N N . HIS A 1 96 ? -1.630 -12.899 4.977 1.00 96.50 96 HIS A N 1
ATOM 753 C CA . HIS A 1 96 ? -2.815 -12.216 4.470 1.00 96.50 96 HIS A CA 1
ATOM 754 C C . HIS A 1 96 ? -2.466 -11.274 3.323 1.00 96.50 96 HIS A C 1
ATOM 756 O O . HIS A 1 96 ? -1.376 -10.687 3.295 1.00 96.50 96 HIS A O 1
ATOM 762 N N . GLU A 1 97 ? -3.394 -11.133 2.379 1.00 96.88 97 GLU A N 1
ATOM 763 C CA . GLU A 1 97 ? -3.375 -9.994 1.467 1.00 96.88 97 GLU A CA 1
ATOM 764 C C . GLU A 1 97 ? -3.885 -8.770 2.224 1.00 96.88 97 GLU A C 1
ATOM 766 O O . GLU A 1 97 ? -4.946 -8.824 2.842 1.00 96.88 97 GLU A O 1
ATOM 771 N N . ILE A 1 98 ? -3.120 -7.681 2.219 1.00 96.56 98 ILE A N 1
ATOM 772 C CA . ILE A 1 98 ? -3.509 -6.462 2.929 1.00 96.56 98 ILE A CA 1
ATOM 773 C C . ILE A 1 98 ? -3.437 -5.281 1.975 1.00 96.56 98 ILE A C 1
ATOM 775 O O . ILE A 1 98 ? -2.401 -5.023 1.360 1.00 96.56 98 ILE A O 1
ATOM 779 N N . GLU A 1 99 ? -4.546 -4.559 1.872 1.00 96.88 99 GLU A N 1
ATOM 780 C CA . GLU A 1 99 ? -4.632 -3.281 1.179 1.00 96.88 99 GLU A CA 1
ATOM 781 C C . GLU A 1 99 ? -4.604 -2.148 2.209 1.00 96.88 99 GLU A C 1
ATOM 783 O O . GLU A 1 99 ? -5.458 -2.064 3.096 1.00 96.88 99 GLU A O 1
ATOM 788 N N . PHE A 1 100 ? -3.623 -1.263 2.066 1.00 96.56 100 PHE A N 1
ATOM 789 C CA . PHE A 1 100 ? -3.500 -0.036 2.838 1.00 96.56 100 PHE A CA 1
ATOM 790 C C . PHE A 1 100 ? -3.981 1.146 2.010 1.00 96.56 100 PHE A C 1
ATOM 792 O O . PHE A 1 100 ? -3.615 1.293 0.842 1.00 96.56 100 PHE A O 1
ATOM 799 N N . LYS A 1 101 ? -4.766 2.024 2.633 1.00 96.75 101 LYS A N 1
ATOM 800 C CA . LYS A 1 101 ? -5.247 3.265 2.021 1.00 96.75 101 LYS A CA 1
ATOM 801 C C . LYS A 1 101 ? -4.962 4.444 2.928 1.00 96.75 101 LYS A C 1
ATOM 803 O O . LYS A 1 101 ? -5.250 4.385 4.119 1.00 96.75 101 LYS A O 1
ATOM 808 N N . LEU A 1 102 ? -4.434 5.523 2.362 1.00 95.62 102 LEU A N 1
ATOM 809 C CA . LEU A 1 102 ? -4.231 6.775 3.087 1.00 95.62 102 LEU A CA 1
ATOM 810 C C . LEU A 1 102 ? -5.363 7.749 2.771 1.00 95.62 102 LEU A C 1
ATOM 812 O O . LEU A 1 102 ? -5.809 7.840 1.623 1.00 95.62 102 LEU A O 1
ATOM 816 N N . TYR A 1 103 ? -5.780 8.510 3.776 1.00 96.12 103 TYR A N 1
ATOM 817 C CA . TYR A 1 103 ? -6.835 9.512 3.680 1.00 96.12 103 TYR A CA 1
ATOM 818 C C . TYR A 1 103 ? -6.453 10.785 4.438 1.00 96.12 103 TYR A C 1
ATOM 820 O O . TYR A 1 103 ? -5.718 10.743 5.423 1.00 96.12 103 TYR A O 1
ATOM 828 N N . ASN A 1 104 ? -7.021 11.914 4.011 1.00 94.75 104 ASN A N 1
ATOM 829 C CA . ASN A 1 104 ? -6.954 13.201 4.714 1.00 94.75 104 ASN A CA 1
ATOM 830 C C . ASN A 1 104 ? -8.148 13.437 5.664 1.00 94.75 104 ASN A C 1
ATOM 832 O O . ASN A 1 104 ? -8.258 14.506 6.258 1.00 94.75 104 ASN A O 1
ATOM 836 N N . VAL A 1 105 ? -9.063 12.468 5.774 1.00 94.31 105 VAL A N 1
ATOM 837 C CA . VAL A 1 105 ? -10.254 12.516 6.632 1.00 94.31 105 VAL A CA 1
ATOM 838 C C . VAL A 1 105 ? -10.448 11.193 7.372 1.00 94.31 105 VAL A C 1
ATOM 840 O O . VAL A 1 105 ? -10.148 10.119 6.844 1.00 94.31 105 VAL A O 1
ATOM 843 N N . GLU A 1 106 ? -10.992 11.272 8.585 1.00 92.44 106 GLU A N 1
ATOM 844 C CA . GLU A 1 106 ? -11.181 10.121 9.476 1.00 92.44 106 GLU A CA 1
ATOM 845 C C . GLU A 1 106 ? -12.192 9.103 8.941 1.00 92.44 106 GLU A C 1
ATOM 847 O O . GLU A 1 106 ? -11.990 7.896 9.054 1.00 92.44 106 GLU A O 1
ATOM 852 N N . THR A 1 107 ? -13.278 9.577 8.328 1.00 93.88 107 THR A N 1
ATOM 853 C CA . THR A 1 107 ? -14.342 8.730 7.779 1.00 93.88 107 THR A CA 1
ATOM 854 C C . THR A 1 107 ? -14.770 9.218 6.400 1.00 93.88 107 THR A C 1
ATOM 856 O O . THR A 1 107 ? -14.704 10.409 6.089 1.00 93.88 107 THR A O 1
ATOM 859 N N . GLY A 1 108 ? -15.199 8.285 5.547 1.00 92.00 108 GLY A N 1
ATOM 860 C CA . GLY A 1 108 ? -15.529 8.586 4.154 1.00 92.00 108 GLY A CA 1
ATOM 861 C C . GLY A 1 108 ? -14.315 9.090 3.363 1.00 92.00 108 GLY A C 1
ATOM 862 O O . GLY A 1 108 ? -13.180 8.680 3.617 1.00 92.00 108 GLY A O 1
ATOM 863 N N . GLY A 1 109 ? -14.566 9.972 2.393 1.00 94.38 109 GLY A N 1
ATOM 864 C CA . GLY A 1 109 ? -13.535 10.518 1.508 1.00 94.38 109 GLY A CA 1
ATOM 865 C C . GLY A 1 109 ? -13.005 9.514 0.479 1.00 94.38 109 GLY A C 1
ATOM 866 O O . GLY A 1 109 ? -13.318 8.325 0.514 1.00 94.38 109 GLY A O 1
ATOM 867 N N . LEU A 1 110 ? -12.212 10.017 -0.468 1.00 96.00 110 LEU A N 1
ATOM 868 C CA . LEU A 1 110 ? -11.471 9.188 -1.419 1.00 96.00 110 LEU A CA 1
ATOM 869 C C . LEU A 1 110 ? -10.062 8.940 -0.883 1.00 96.00 110 LEU A C 1
ATOM 871 O O . LEU A 1 110 ? -9.460 9.838 -0.292 1.00 96.00 110 LEU A O 1
ATOM 875 N N . ALA A 1 111 ? -9.541 7.736 -1.112 1.00 96.31 111 ALA A N 1
ATOM 876 C CA . ALA A 1 111 ? -8.158 7.423 -0.786 1.00 96.31 111 ALA A CA 1
ATOM 877 C C . ALA A 1 111 ? -7.223 8.287 -1.642 1.00 96.31 111 ALA A C 1
ATOM 879 O O . ALA A 1 111 ? -7.381 8.364 -2.862 1.00 96.31 111 ALA A O 1
ATOM 880 N N . ILE A 1 112 ? -6.258 8.936 -0.994 1.00 95.88 112 ILE A N 1
ATOM 881 C CA . ILE A 1 112 ? -5.227 9.749 -1.659 1.00 95.88 112 ILE A CA 1
ATOM 882 C C . ILE A 1 112 ? -3.994 8.914 -2.020 1.00 95.88 112 ILE A C 1
ATOM 884 O O . ILE A 1 112 ? -3.182 9.334 -2.839 1.00 95.88 112 ILE A O 1
ATOM 888 N N . TRP A 1 113 ? -3.875 7.723 -1.431 1.00 95.88 113 TRP A N 1
ATOM 889 C CA . TRP A 1 113 ? -2.825 6.749 -1.708 1.00 95.88 113 TRP A CA 1
ATOM 890 C C . TRP A 1 113 ? -3.328 5.333 -1.427 1.00 95.88 113 TRP A C 1
ATOM 892 O O . TRP A 1 113 ? -4.207 5.133 -0.582 1.00 95.88 113 TRP A O 1
ATOM 902 N N . THR A 1 114 ? -2.798 4.348 -2.151 1.00 95.88 114 THR A N 1
ATOM 903 C CA . THR A 1 114 ? -3.155 2.934 -1.991 1.00 95.88 114 THR A CA 1
ATOM 904 C C . THR A 1 114 ? -1.960 2.034 -2.287 1.00 95.88 114 THR A C 1
ATOM 906 O O . THR A 1 114 ? -1.267 2.216 -3.291 1.00 95.88 114 THR A O 1
ATOM 909 N N . GLU A 1 115 ? -1.759 1.028 -1.444 1.00 95.62 115 GLU A N 1
ATOM 910 C CA . GLU A 1 115 ? -0.750 -0.016 -1.618 1.00 95.62 115 GLU A CA 1
ATOM 911 C C . GLU A 1 115 ? -1.324 -1.376 -1.239 1.00 95.62 115 GLU A C 1
ATOM 913 O O . GLU A 1 115 ? -2.088 -1.493 -0.283 1.00 95.62 115 GLU A O 1
ATOM 918 N N . VAL A 1 116 ? -0.960 -2.408 -2.001 1.00 96.06 116 VAL A N 1
ATOM 919 C CA . VAL A 1 116 ? -1.487 -3.765 -1.824 1.00 96.06 116 VAL A CA 1
ATOM 920 C C . VAL A 1 116 ? -0.334 -4.747 -1.656 1.00 96.06 116 VAL A C 1
ATOM 922 O O . VAL A 1 116 ? 0.460 -4.942 -2.578 1.00 96.06 116 VAL A O 1
ATOM 925 N N . HIS A 1 117 ? -0.286 -5.407 -0.501 1.00 95.19 117 HIS A N 1
ATOM 926 C CA . HIS A 1 117 ? 0.639 -6.494 -0.185 1.00 95.19 117 HIS A CA 1
ATOM 927 C C . HIS A 1 117 ? 0.006 -7.833 -0.555 1.00 95.19 117 HIS A C 1
ATOM 929 O O . HIS A 1 117 ? -0.881 -8.316 0.147 1.00 95.19 117 HIS A O 1
ATOM 935 N N . ARG A 1 118 ? 0.451 -8.447 -1.656 1.00 94.50 118 ARG A N 1
ATOM 936 C CA . ARG A 1 118 ? -0.128 -9.688 -2.200 1.00 94.50 118 ARG A CA 1
ATOM 937 C C . ARG A 1 118 ? 0.933 -10.620 -2.779 1.00 94.50 118 ARG A C 1
ATOM 939 O O . ARG A 1 118 ? 2.083 -10.238 -2.957 1.00 94.50 118 ARG A O 1
ATOM 946 N N . GLY A 1 119 ? 0.537 -11.850 -3.110 1.00 92.25 119 GLY A N 1
ATOM 947 C CA . GLY A 1 119 ? 1.440 -12.845 -3.694 1.00 92.25 119 GLY A CA 1
ATOM 948 C C . GLY A 1 119 ? 2.554 -13.265 -2.730 1.00 92.25 119 GLY A C 1
ATOM 949 O O . GLY A 1 119 ? 2.272 -13.796 -1.651 1.00 92.25 119 GLY A O 1
ATOM 950 N N . GLU A 1 120 ? 3.805 -13.054 -3.137 1.00 91.19 120 GLU A N 1
ATOM 951 C CA . GLU A 1 120 ? 4.999 -13.354 -2.330 1.00 91.19 120 GLU A CA 1
ATOM 952 C C . GLU A 1 120 ? 5.236 -12.319 -1.217 1.00 91.19 120 GLU A C 1
ATOM 954 O O . GLU A 1 120 ? 5.871 -12.643 -0.219 1.00 91.19 120 GLU A O 1
ATOM 959 N N . ASP A 1 121 ? 4.648 -11.123 -1.329 1.00 92.94 121 ASP A N 1
ATOM 960 C CA . ASP A 1 121 ? 4.802 -10.016 -0.374 1.00 92.94 121 ASP A CA 1
ATOM 961 C C . ASP A 1 121 ? 3.639 -9.898 0.631 1.00 92.94 121 ASP A C 1
ATOM 963 O O . ASP A 1 121 ? 3.432 -8.846 1.242 1.00 92.94 121 ASP A O 1
ATOM 967 N N . ARG A 1 122 ? 2.848 -10.967 0.796 1.00 94.75 122 ARG A N 1
ATOM 968 C CA . ARG A 1 122 ? 1.775 -11.033 1.803 1.00 94.75 122 ARG A CA 1
ATOM 969 C C . ARG A 1 122 ? 2.320 -10.849 3.217 1.00 94.75 122 ARG A C 1
ATOM 971 O O . ARG A 1 122 ? 3.429 -11.277 3.535 1.00 94.75 122 ARG A O 1
ATOM 978 N N . ILE A 1 123 ? 1.497 -10.276 4.088 1.00 96.19 123 ILE A N 1
ATOM 979 C CA . ILE A 1 123 ? 1.899 -9.931 5.452 1.00 96.19 123 ILE A CA 1
ATOM 980 C C . ILE A 1 123 ? 1.567 -11.080 6.396 1.00 96.19 123 ILE A C 1
ATOM 982 O O . ILE A 1 123 ? 0.439 -11.570 6.428 1.00 96.19 123 ILE A O 1
ATOM 986 N N . LEU A 1 124 ? 2.560 -11.505 7.176 1.00 96.81 124 LEU A N 1
ATOM 987 C CA . LEU A 1 124 ? 2.381 -12.501 8.222 1.00 96.81 124 LEU A CA 1
ATOM 988 C C . LEU A 1 124 ? 1.755 -11.858 9.464 1.00 96.81 124 LEU A C 1
ATOM 990 O O . LEU A 1 124 ? 2.271 -10.869 9.986 1.00 96.81 124 LEU A O 1
ATOM 994 N N . THR A 1 125 ? 0.693 -12.470 9.973 1.00 96.50 125 THR A N 1
ATOM 995 C CA . THR A 1 125 ? 0.052 -12.112 11.235 1.00 96.50 125 THR A CA 1
ATOM 996 C C . THR A 1 125 ? 0.265 -13.195 12.291 1.00 96.50 125 THR A C 1
ATOM 998 O O . THR A 1 125 ? 0.240 -14.401 12.017 1.00 96.50 125 THR A O 1
ATOM 1001 N N . ALA A 1 126 ? 0.424 -12.766 13.540 1.00 96.62 126 ALA A N 1
ATOM 1002 C CA . ALA A 1 126 ? 0.417 -13.646 14.703 1.00 96.62 126 ALA A CA 1
ATOM 1003 C C . ALA A 1 126 ? -0.395 -13.002 15.831 1.00 96.62 126 ALA A C 1
ATOM 1005 O O . ALA A 1 126 ? -0.034 -11.951 16.350 1.00 96.62 126 ALA A O 1
ATOM 1006 N N . ASN A 1 127 ? -1.508 -13.622 16.220 1.00 93.69 127 ASN A N 1
ATOM 1007 C CA . ASN A 1 127 ? -2.481 -13.098 17.182 1.00 93.69 127 ASN A CA 1
ATOM 1008 C C . ASN A 1 127 ? -2.968 -11.682 16.799 1.00 93.69 127 ASN A C 1
ATOM 1010 O O . ASN A 1 127 ? -3.081 -10.786 17.647 1.00 93.69 127 ASN A O 1
ATOM 1014 N N . GLY A 1 128 ? -3.196 -11.483 15.497 1.00 92.69 128 GLY A N 1
ATOM 1015 C CA . GLY A 1 128 ? -3.525 -10.205 14.869 1.00 92.69 128 GLY A CA 1
ATOM 1016 C C . GLY A 1 128 ? -2.358 -9.223 14.731 1.00 92.69 128 GLY A C 1
ATOM 1017 O O . GLY A 1 128 ? -2.523 -8.213 14.058 1.00 92.69 128 GLY A O 1
ATOM 1018 N N . TYR A 1 129 ? -1.194 -9.469 15.338 1.00 95.12 129 TYR A N 1
ATOM 1019 C CA . TYR A 1 129 ? -0.044 -8.570 15.212 1.00 95.12 129 TYR A CA 1
ATOM 1020 C C . TYR A 1 129 ? 0.631 -8.714 13.858 1.00 95.12 129 TYR A C 1
ATOM 1022 O O . TYR A 1 129 ? 0.817 -9.837 13.392 1.00 95.12 129 TYR A O 1
ATOM 1030 N N . PHE A 1 130 ? 1.048 -7.591 13.284 1.00 95.12 130 PHE A N 1
ATOM 1031 C CA . PHE A 1 130 ? 1.858 -7.544 12.074 1.00 95.12 130 PHE A CA 1
ATOM 1032 C C . PHE A 1 130 ? 2.881 -6.409 12.135 1.00 95.12 130 PHE A C 1
ATOM 1034 O O . PHE A 1 130 ? 2.719 -5.440 12.883 1.00 95.12 130 PHE A O 1
ATOM 1041 N N . THR A 1 131 ? 3.892 -6.527 11.281 1.00 93.06 131 THR A N 1
ATOM 1042 C CA . THR A 1 131 ? 4.875 -5.490 10.975 1.00 93.06 131 THR A CA 1
ATOM 1043 C C . THR A 1 131 ? 5.095 -5.492 9.468 1.00 93.06 131 THR A C 1
ATOM 1045 O O . THR A 1 131 ? 5.205 -6.561 8.868 1.00 93.06 131 THR A O 1
ATOM 1048 N N . THR A 1 132 ? 5.126 -4.315 8.852 1.00 92.81 132 THR A N 1
ATOM 1049 C CA . THR A 1 132 ? 5.414 -4.143 7.423 1.00 92.81 132 THR A CA 1
ATOM 1050 C C . THR A 1 132 ? 6.004 -2.759 7.171 1.00 92.81 132 THR A C 1
ATOM 1052 O O . THR A 1 132 ? 6.091 -1.939 8.084 1.00 92.81 132 THR A O 1
ATOM 1055 N N . GLU A 1 133 ? 6.391 -2.489 5.933 1.00 91.56 133 GLU A N 1
ATOM 1056 C CA . GLU A 1 133 ? 6.860 -1.182 5.486 1.00 91.56 133 GLU A CA 1
ATOM 1057 C C . GLU A 1 133 ? 5.978 -0.693 4.341 1.00 91.56 133 GLU A C 1
ATOM 1059 O O . GLU A 1 133 ? 5.810 -1.401 3.347 1.00 91.56 133 GLU A O 1
ATOM 1064 N N . LEU A 1 134 ? 5.417 0.508 4.495 1.00 91.44 134 LEU A N 1
ATOM 1065 C CA . LEU A 1 134 ? 4.610 1.160 3.468 1.00 91.44 134 LEU A CA 1
ATOM 1066 C C . LEU A 1 134 ? 5.496 1.935 2.498 1.00 91.44 134 LEU A C 1
ATOM 1068 O O . LEU A 1 134 ? 6.512 2.508 2.892 1.00 91.44 134 LEU A O 1
ATOM 1072 N N . GLY A 1 135 ? 5.083 2.025 1.241 1.00 90.94 135 GLY A N 1
ATOM 1073 C CA . GLY A 1 135 ? 5.801 2.806 0.233 1.00 90.94 135 GLY A CA 1
ATOM 1074 C C . GLY A 1 135 ? 6.748 1.980 -0.631 1.00 90.94 135 GLY A C 1
ATOM 1075 O O . GLY A 1 135 ? 7.403 2.537 -1.518 1.00 90.94 135 GLY A O 1
ATOM 1076 N N . ARG A 1 136 ? 6.809 0.663 -0.389 1.00 87.06 136 ARG A N 1
ATOM 1077 C CA . ARG A 1 136 ? 7.663 -0.277 -1.124 1.00 87.06 136 ARG A CA 1
ATOM 1078 C C . ARG A 1 136 ? 7.133 -0.551 -2.531 1.00 87.06 136 ARG A C 1
ATOM 1080 O O . ARG A 1 136 ? 7.938 -0.738 -3.439 1.00 87.06 136 ARG A O 1
ATOM 1087 N N . PHE A 1 137 ? 5.812 -0.554 -2.726 1.00 88.19 137 PHE A N 1
ATOM 1088 C CA . PHE A 1 137 ? 5.189 -0.840 -4.028 1.00 88.19 137 PHE A CA 1
ATOM 1089 C C . PHE A 1 137 ? 4.600 0.414 -4.674 1.00 88.19 137 PHE A C 1
ATOM 1091 O O . PHE A 1 137 ? 4.735 0.607 -5.889 1.00 88.19 137 PHE A O 1
ATOM 1098 N N . THR A 1 138 ? 3.998 1.286 -3.863 1.00 89.88 138 THR A N 1
ATOM 1099 C CA . THR A 1 138 ? 3.455 2.582 -4.271 1.00 89.88 138 THR A CA 1
ATOM 1100 C C . THR A 1 138 ? 4.164 3.676 -3.493 1.00 89.88 138 THR A C 1
ATOM 1102 O O . THR A 1 138 ? 3.949 3.834 -2.298 1.00 89.88 138 THR A O 1
ATOM 1105 N N . ARG A 1 139 ? 4.977 4.488 -4.170 1.00 89.50 139 ARG A N 1
ATOM 1106 C CA . ARG A 1 139 ? 5.807 5.497 -3.505 1.00 89.50 139 ARG A CA 1
ATOM 1107 C C . ARG A 1 139 ? 4.994 6.429 -2.590 1.00 89.50 139 ARG A C 1
ATOM 1109 O O . ARG A 1 139 ? 3.903 6.863 -2.958 1.00 89.50 139 ARG A O 1
ATOM 1116 N N . LEU A 1 140 ? 5.543 6.718 -1.411 1.00 86.94 140 LEU A N 1
ATOM 1117 C CA . LEU A 1 140 ? 4.903 7.496 -0.341 1.00 86.94 140 LEU A CA 1
ATOM 1118 C C . LEU A 1 140 ? 5.575 8.868 -0.113 1.00 86.94 140 LEU A C 1
ATOM 1120 O O . LEU A 1 140 ? 5.135 9.648 0.721 1.00 86.94 140 LEU A O 1
ATOM 1124 N N . ASP A 1 141 ? 6.615 9.190 -0.886 1.00 81.25 141 ASP A N 1
ATOM 1125 C CA . ASP A 1 141 ? 7.448 10.400 -0.765 1.00 81.25 141 ASP A CA 1
ATOM 1126 C C . ASP A 1 141 ? 6.695 11.721 -0.986 1.00 81.25 141 ASP A C 1
ATOM 1128 O O . ASP A 1 141 ? 7.169 12.777 -0.575 1.00 81.25 141 ASP A O 1
ATOM 1132 N N . SER A 1 142 ? 5.520 11.682 -1.615 1.00 82.88 142 SER A N 1
ATOM 1133 C CA . SER A 1 142 ? 4.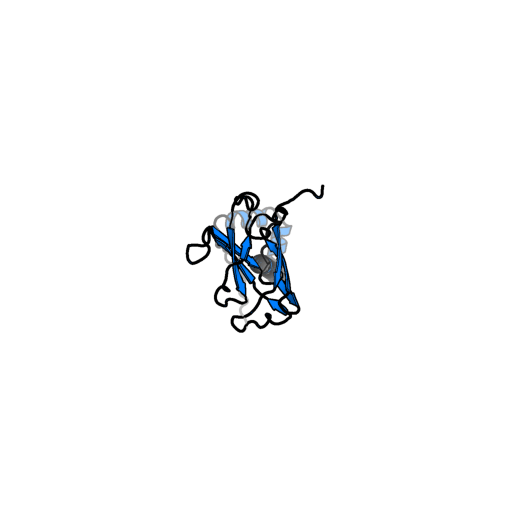660 12.854 -1.788 1.00 82.88 142 SER A CA 1
ATOM 1134 C C . SER A 1 142 ? 3.880 13.248 -0.531 1.00 82.88 142 SER A C 1
ATOM 1136 O O . SER A 1 142 ? 3.228 14.293 -0.544 1.00 82.88 142 SER A O 1
ATOM 1138 N N . PHE A 1 143 ? 3.893 12.425 0.523 1.00 85.06 143 PHE A N 1
ATOM 1139 C CA . PHE A 1 143 ? 3.139 12.672 1.750 1.00 85.06 143 PHE A CA 1
ATOM 1140 C C . PHE A 1 143 ? 4.074 12.941 2.917 1.00 85.06 143 PHE A C 1
ATOM 1142 O O . PHE A 1 143 ? 4.910 12.117 3.278 1.00 85.06 143 PHE A O 1
ATOM 1149 N N . ASP A 1 144 ? 3.869 14.082 3.559 1.00 83.88 144 ASP A N 1
ATOM 1150 C CA . ASP A 1 144 ? 4.569 14.418 4.786 1.00 83.88 144 ASP A CA 1
ATOM 1151 C C . ASP A 1 144 ? 3.830 13.848 6.003 1.00 83.88 144 ASP A C 1
ATOM 1153 O O . ASP A 1 144 ? 3.091 14.558 6.696 1.00 83.88 144 ASP A O 1
ATOM 1157 N N . LEU A 1 145 ? 4.009 12.541 6.232 1.00 81.31 145 LEU A N 1
ATOM 1158 C CA . LEU A 1 145 ? 3.498 11.833 7.416 1.00 81.31 145 LEU A CA 1
ATOM 1159 C C . LEU A 1 145 ? 4.090 12.378 8.734 1.00 81.31 145 LEU A C 1
ATOM 1161 O O . LEU A 1 145 ? 3.617 12.030 9.815 1.00 81.31 145 LEU A O 1
ATOM 1165 N N . GLY A 1 146 ? 5.147 13.193 8.639 1.00 77.25 146 GLY A N 1
ATOM 1166 C CA . GLY A 1 146 ? 5.876 13.808 9.740 1.00 77.25 146 GLY A CA 1
ATOM 1167 C C . GLY A 1 146 ? 5.386 15.209 10.121 1.00 77.25 146 GLY A C 1
ATOM 1168 O O . GLY A 1 146 ? 5.789 15.705 11.162 1.00 77.25 146 GLY A O 1
ATOM 1169 N N . GLU A 1 147 ? 4.520 15.845 9.339 1.00 77.44 147 GLU A N 1
ATOM 1170 C CA . GLU A 1 147 ? 3.998 17.183 9.670 1.00 77.44 147 GLU A CA 1
ATOM 1171 C C . GLU A 1 147 ? 2.469 17.257 9.617 1.00 77.44 147 GLU A C 1
ATOM 1173 O O . GLU A 1 147 ? 1.869 18.162 10.199 1.00 77.44 147 GLU A O 1
ATOM 1178 N N . ASN A 1 148 ? 1.814 16.294 8.960 1.00 84.69 148 ASN A N 1
ATOM 1179 C CA . ASN A 1 148 ? 0.367 16.292 8.770 1.00 84.69 148 ASN A CA 1
ATOM 1180 C C . ASN A 1 148 ? -0.286 15.038 9.352 1.00 84.69 148 ASN A C 1
ATOM 1182 O O . ASN A 1 148 ? 0.276 13.945 9.324 1.00 84.69 148 ASN A O 1
ATOM 1186 N N . THR A 1 149 ? -1.520 15.196 9.829 1.00 89.19 149 THR A N 1
ATOM 1187 C CA . THR A 1 149 ? -2.354 14.075 10.262 1.00 89.19 149 THR A CA 1
ATOM 1188 C C . THR A 1 149 ? -2.936 13.359 9.052 1.00 89.19 149 THR A C 1
ATOM 1190 O O . THR A 1 149 ? -3.662 13.959 8.255 1.00 89.19 149 THR A O 1
ATOM 1193 N N . TYR A 1 150 ? -2.679 12.058 8.964 1.00 92.75 150 TYR A N 1
ATOM 1194 C CA . TYR A 1 150 ? -3.313 11.184 7.986 1.00 92.75 150 TYR A CA 1
ATOM 1195 C C . TYR A 1 150 ? -4.035 10.033 8.671 1.00 92.75 150 TYR A C 1
ATOM 1197 O O . TYR A 1 150 ? -3.732 9.659 9.802 1.00 92.75 150 TYR A O 1
ATOM 1205 N N . TYR A 1 151 ? -4.989 9.452 7.956 1.00 94.31 151 TYR A N 1
ATOM 1206 C CA . TYR A 1 151 ? -5.752 8.306 8.422 1.00 94.31 151 TYR A CA 1
ATOM 1207 C C . TYR A 1 151 ? -5.447 7.115 7.526 1.00 94.31 151 TYR A C 1
ATOM 1209 O O . TYR A 1 151 ? -5.605 7.190 6.307 1.00 94.31 151 TYR A O 1
ATOM 1217 N N . LEU A 1 152 ? -5.013 6.022 8.136 1.00 94.69 152 LEU A N 1
ATOM 1218 C CA . LEU A 1 152 ? -4.692 4.773 7.475 1.00 94.69 152 LEU A CA 1
ATOM 1219 C C . LEU A 1 152 ? -5.868 3.803 7.597 1.00 94.69 152 LEU A C 1
ATOM 1221 O O . LEU A 1 152 ? -6.220 3.352 8.689 1.00 94.69 152 LEU A O 1
ATOM 1225 N N . GLY A 1 153 ? -6.470 3.490 6.458 1.00 95.38 153 GLY A N 1
ATOM 1226 C CA . GLY A 1 153 ? -7.405 2.387 6.301 1.00 95.38 153 GLY A CA 1
ATOM 1227 C C . GLY A 1 153 ? -6.668 1.089 5.993 1.00 95.38 153 GLY A C 1
ATOM 1228 O O . GLY A 1 153 ? -5.647 1.094 5.299 1.00 95.38 153 GLY A O 1
ATOM 1229 N N . VAL A 1 154 ? -7.203 -0.018 6.506 1.00 95.56 154 VAL A N 1
ATOM 1230 C CA . VAL A 1 154 ? -6.666 -1.364 6.291 1.00 95.56 154 VAL A CA 1
ATOM 1231 C C . VAL A 1 154 ? -7.802 -2.289 5.878 1.00 95.56 154 VAL A C 1
ATOM 1233 O O . VAL A 1 154 ? -8.789 -2.404 6.600 1.00 95.56 154 VAL A O 1
ATOM 1236 N N . ALA A 1 155 ? -7.659 -2.964 4.744 1.00 95.44 155 ALA A N 1
ATOM 1237 C CA . ALA A 1 155 ? -8.541 -4.041 4.306 1.00 95.44 155 ALA A CA 1
ATOM 1238 C C . ALA A 1 155 ? -7.743 -5.347 4.216 1.00 95.44 155 ALA A C 1
ATOM 1240 O O . ALA A 1 155 ? -6.593 -5.345 3.776 1.00 95.44 155 ALA A O 1
ATOM 1241 N N . VAL A 1 156 ? -8.338 -6.454 4.660 1.00 95.38 156 VAL A N 1
ATOM 1242 C CA . VAL A 1 156 ? -7.669 -7.759 4.780 1.00 95.38 156 VAL A CA 1
ATOM 1243 C C . VAL A 1 156 ? -8.386 -8.767 3.891 1.00 95.38 156 VAL A C 1
ATOM 1245 O O . VAL A 1 156 ? -9.605 -8.869 3.948 1.00 95.38 156 VAL A O 1
ATOM 1248 N N . ASP A 1 157 ? -7.641 -9.497 3.067 1.00 94.69 157 ASP A N 1
ATOM 1249 C CA . ASP A 1 157 ? -8.129 -10.568 2.188 1.00 94.69 157 ASP A CA 1
ATOM 1250 C C . ASP A 1 157 ? -9.314 -10.167 1.281 1.00 94.69 157 ASP A C 1
ATOM 1252 O O . ASP A 1 157 ? -10.172 -10.982 0.949 1.00 94.69 157 ASP A O 1
ATOM 1256 N N . GLY A 1 158 ? -9.357 -8.898 0.855 1.00 91.75 158 GLY A N 1
ATOM 1257 C CA . GLY A 1 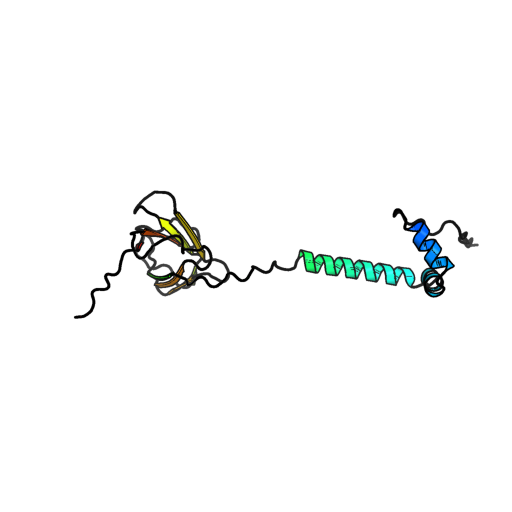158 ? -10.414 -8.355 -0.008 1.00 91.75 158 GLY A CA 1
ATOM 1258 C C . GLY A 1 158 ? -11.735 -8.038 0.704 1.00 91.75 158 GLY A C 1
ATOM 1259 O O . GLY A 1 158 ? -12.697 -7.635 0.046 1.00 91.75 158 GLY A O 1
ATOM 1260 N N . GLU A 1 159 ? -11.788 -8.189 2.028 1.00 92.31 159 GLU A N 1
ATOM 1261 C CA . GLU A 1 159 ? -12.929 -7.796 2.854 1.00 92.31 159 GLU A CA 1
ATOM 1262 C C . GLU A 1 159 ? -13.057 -6.265 2.968 1.00 92.31 159 GLU A C 1
ATOM 1264 O O . GLU A 1 159 ? -12.116 -5.527 2.650 1.00 92.31 159 GLU A O 1
ATOM 1269 N N . PRO A 1 160 ? -14.213 -5.746 3.430 1.00 92.25 160 PRO A N 1
ATOM 1270 C CA . PRO A 1 160 ? -14.377 -4.319 3.679 1.00 92.25 160 PRO A CA 1
ATOM 1271 C C . PRO A 1 160 ? -13.292 -3.740 4.599 1.00 92.25 160 PRO A C 1
ATOM 1273 O O . PRO A 1 160 ? -12.820 -4.398 5.525 1.00 92.25 160 PRO A O 1
ATOM 1276 N N . GLU A 1 161 ? -12.943 -2.472 4.364 1.00 93.19 161 GLU A N 1
ATOM 1277 C CA . GLU A 1 161 ? -11.982 -1.729 5.186 1.00 93.19 161 GLU A CA 1
ATOM 1278 C C . GLU A 1 161 ? -12.386 -1.757 6.670 1.00 93.19 161 GLU A C 1
ATOM 1280 O O . GLU A 1 161 ? -13.542 -1.510 7.030 1.00 93.19 161 GLU A O 1
ATOM 1285 N N . LEU A 1 162 ? -11.415 -2.058 7.533 1.00 90.69 162 LEU A N 1
ATOM 1286 C CA . LEU A 1 162 ? -11.582 -2.072 8.978 1.00 90.69 162 LEU A CA 1
ATOM 1287 C C . LEU A 1 162 ? -11.834 -0.653 9.501 1.00 90.69 162 LEU A C 1
ATOM 1289 O O . LEU A 1 162 ? -11.264 0.327 9.025 1.00 90.69 162 LEU A O 1
ATOM 1293 N N . SER A 1 163 ? -12.671 -0.563 10.533 1.00 88.94 163 SER A N 1
ATOM 1294 C CA . SER A 1 163 ? -13.003 0.684 11.220 1.00 88.94 163 SER A CA 1
ATOM 1295 C C . SER A 1 163 ? -12.752 0.537 12.725 1.00 88.94 163 SER A C 1
ATOM 1297 O O . SER A 1 163 ? -13.116 -0.501 13.286 1.00 88.94 163 SER A O 1
ATOM 1299 N N . PRO A 1 164 ? -12.221 1.567 13.413 1.00 90.44 164 PRO A N 1
ATOM 1300 C CA . PRO A 1 164 ? -11.821 2.879 12.883 1.00 90.44 164 PRO A CA 1
ATOM 1301 C C . PRO A 1 164 ? -10.490 2.842 12.114 1.00 90.44 164 PRO A C 1
ATOM 1303 O O . PRO A 1 164 ? -9.682 1.933 12.305 1.00 90.44 164 PRO A O 1
ATOM 1306 N N . ARG A 1 165 ? -10.250 3.861 11.275 1.00 93.19 165 ARG A N 1
ATOM 1307 C CA . ARG A 1 165 ? -8.939 4.088 10.645 1.00 93.19 165 ARG A CA 1
ATOM 1308 C C . ARG A 1 165 ? -7.894 4.416 11.704 1.00 93.19 165 ARG A C 1
ATOM 1310 O O . ARG A 1 165 ? -8.198 5.057 12.710 1.00 93.19 165 ARG A O 1
ATOM 1317 N N . TRP A 1 166 ? -6.655 4.011 11.464 1.00 90.31 166 TRP A N 1
ATOM 1318 C CA . TRP A 1 166 ? -5.545 4.382 12.333 1.00 90.31 166 TRP A CA 1
ATOM 1319 C C . TRP A 1 166 ? -5.082 5.792 12.029 1.00 90.31 166 TRP A C 1
ATOM 1321 O O . TRP A 1 166 ? -4.846 6.141 10.877 1.00 90.31 166 TRP A O 1
ATOM 1331 N N . ILE A 1 167 ? -4.945 6.603 13.068 1.00 89.81 167 ILE A N 1
ATOM 1332 C CA . ILE A 1 167 ? -4.374 7.934 12.933 1.00 89.81 167 ILE A CA 1
ATOM 1333 C C . ILE A 1 167 ? -2.858 7.761 12.853 1.00 89.81 167 ILE A C 1
ATOM 1335 O O . ILE A 1 167 ? -2.246 7.196 13.758 1.00 89.81 167 ILE A O 1
ATOM 1339 N N . ILE A 1 168 ? -2.273 8.226 11.756 1.00 85.44 168 ILE A N 1
ATOM 1340 C CA . ILE A 1 168 ? -0.840 8.477 11.660 1.00 85.44 168 ILE A CA 1
ATOM 1341 C C . ILE A 1 168 ? -0.671 9.920 12.131 1.00 85.44 168 ILE A C 1
ATOM 1343 O O . ILE A 1 168 ? -0.875 10.863 11.361 1.00 85.44 168 ILE A O 1
ATOM 1347 N N . ASP A 1 169 ? -0.426 10.085 13.428 1.00 70.88 169 ASP A N 1
ATOM 1348 C CA . ASP A 1 169 ? -0.059 11.366 14.019 1.00 70.88 169 ASP A CA 1
ATOM 1349 C C . ASP A 1 169 ? 1.426 11.400 14.385 1.00 70.88 169 ASP A C 1
ATOM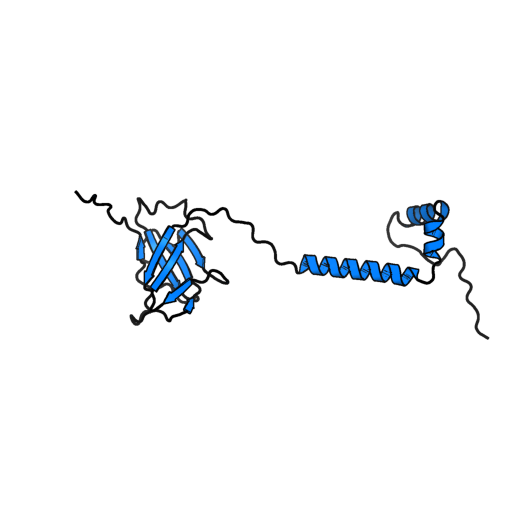 1351 O O . ASP A 1 169 ? 2.167 10.418 14.292 1.00 70.88 169 ASP A O 1
ATOM 1355 N N . GLN A 1 170 ? 1.869 12.590 14.772 1.00 63.47 170 GLN A N 1
ATOM 1356 C CA . GLN A 1 170 ? 3.159 12.777 15.404 1.00 63.47 170 GLN A CA 1
ATOM 1357 C C . GLN A 1 170 ? 3.200 11.977 16.703 1.00 63.47 170 GLN A C 1
ATOM 1359 O O . GLN A 1 170 ? 2.523 12.351 17.656 1.00 63.47 170 GLN A O 1
ATOM 1364 N N . VAL A 1 171 ? 4.074 10.970 16.802 1.00 57.66 171 VAL A N 1
ATOM 1365 C CA . VAL A 1 171 ? 4.616 10.615 18.118 1.00 57.66 171 VAL A CA 1
ATOM 1366 C C . VAL A 1 171 ? 5.443 11.826 18.549 1.00 57.66 171 VAL A C 1
ATOM 1368 O O . VAL A 1 171 ? 6.461 12.100 17.908 1.00 57.66 171 VAL A O 1
ATOM 1371 N N . PRO A 1 172 ? 5.048 12.590 19.584 1.00 46.25 172 PRO A N 1
ATOM 1372 C CA . PRO A 1 172 ? 5.830 13.740 19.992 1.00 46.25 172 PRO A CA 1
ATOM 1373 C C . PRO A 1 172 ? 7.200 13.238 20.446 1.00 46.25 172 PRO A C 1
ATOM 1375 O O . PRO A 1 172 ? 7.298 12.486 21.418 1.00 46.25 172 PRO A O 1
ATOM 1378 N N . LEU A 1 173 ? 8.267 13.655 19.763 1.00 50.34 173 LEU A N 1
ATOM 1379 C CA . LEU A 1 173 ? 9.620 13.550 20.296 1.00 50.34 173 LEU A CA 1
ATOM 1380 C C . LEU A 1 173 ? 9.734 14.572 21.428 1.00 50.34 173 LEU A C 1
ATOM 1382 O O . LEU A 1 173 ? 10.326 15.633 21.258 1.00 50.34 173 LEU A O 1
ATOM 1386 N N . THR A 1 174 ? 9.124 14.299 22.582 1.00 59.41 174 THR A N 1
ATOM 1387 C CA . THR A 1 174 ? 9.519 14.996 23.805 1.00 59.41 174 THR A CA 1
ATOM 1388 C C . THR A 1 174 ? 10.953 14.560 24.089 1.00 59.41 174 THR A C 1
ATOM 1390 O O . THR A 1 174 ? 11.164 13.363 24.315 1.00 59.41 174 THR A O 1
ATOM 1393 N N . PRO A 1 175 ? 11.953 15.460 24.045 1.00 57.62 175 PRO A N 1
ATOM 1394 C CA . PRO A 1 175 ? 13.287 15.113 24.502 1.00 57.62 175 PRO A CA 1
ATOM 1395 C C . PRO A 1 175 ? 13.166 14.664 25.959 1.00 57.62 175 PRO A C 1
ATOM 1397 O O . PRO A 1 175 ? 12.483 15.317 26.748 1.00 57.62 175 PRO A O 1
ATOM 1400 N N . PHE A 1 176 ? 13.786 13.541 26.313 1.00 70.50 176 PHE A N 1
ATOM 1401 C CA . PHE A 1 176 ? 14.028 13.247 27.720 1.00 70.50 176 PHE A CA 1
ATOM 1402 C C . PHE A 1 176 ? 14.994 14.329 28.225 1.00 70.50 176 PHE A C 1
ATOM 1404 O O . PHE A 1 176 ? 16.140 14.364 27.772 1.00 70.50 176 PHE A O 1
ATOM 1411 N N . GLU A 1 177 ? 14.506 15.251 29.059 1.00 60.88 177 GLU A N 1
ATOM 1412 C CA . GLU A 1 177 ? 15.356 16.168 29.834 1.00 60.88 177 GLU A CA 1
ATOM 1413 C C . GLU A 1 177 ? 16.144 15.413 30.912 1.00 60.88 177 GLU A C 1
ATOM 1415 O O . GLU A 1 177 ? 15.571 14.485 31.536 1.00 60.88 177 GLU A O 1
#

Secondary structure (DSSP, 8-state):
--------TTSS----STTHHHHHHHHHHH-HHHHHHHH-TTHHHHHHHHHHHHHHHHHHHHSSPP-------PPPEEEEEE-B-TTSPBPPSEEE-EEEEEESSSSSS--SEEEEE-GGGPEEEBTTEEEEEETSSS--TT--TTTS-EEEEEEETTPPPPSSPEEE---------

Radius of gyration: 33.77 Å; Cα contacts (8 Å, |Δi|>4): 211; chains: 1; bounding box: 45×68×95 Å

Solvent-accessible surface area (backbone atoms only — not comparable to full-atom values): 10904 Å² total; per-residue (Å²): 134,86,80,82,82,77,79,62,92,86,73,85,77,83,70,90,52,90,68,47,61,62,54,53,49,50,41,46,75,75,30,69,70,52,41,53,46,76,69,39,91,58,44,64,58,57,51,51,50,52,51,52,53,52,51,51,51,51,48,51,64,75,67,48,80,78,79,77,75,86,71,75,86,52,84,47,51,76,47,71,54,68,47,56,44,98,85,69,44,52,37,71,67,45,73,38,37,37,38,41,29,34,23,85,45,81,69,78,81,69,69,80,42,68,40,74,31,48,86,92,59,34,45,58,29,55,80,12,30,40,69,53,54,47,32,70,89,40,81,48,86,92,54,60,62,82,84,43,72,35,22,40,34,44,21,54,70,86,45,76,67,48,80,79,45,45,73,44,57,73,78,77,83,70,75,87,128

pLDDT: mean 81.78, std 15.34, range [37.19, 96.88]

Sequence (177 aa):
MENHQYCDHENCHQPTIPGGRRLHRYLHDNHAWYKNWHHHPLRIHTHLGAVVLAAAFALVVLFSPGSTGLQAEVGGYPISGRLLESSGRPVNNGTHEIEFKLYNVETGGLAIWTEVHRGEDRILTANGYFTTELGRFTRLDSFDLGENTYYLGVAVDGEPELSPRWIIDQVPLTPFE

Foldseek 3Di:
DDDPPDDDPPPDDDDPDPPVVVVLVCCCVPPPVSVVLVPDPCNVVVVVVVVVVVVVVVVCVVPPPDPDDPDDCPPFAKDKDFDADPVRFTDDFDFWWKKKFKDQDFDDDDGPDIDIQDDPRTWGDDSRITMDTHCRGPHPVVDPLPPGKMWMWMDIRPDDTDPGTDISHDPDPPDPD

Mean predicted aligned error: 16.16 Å

Nearest PDB structures (foldseek):
  4rrp-assembly1_M  TM=4.349E-01  e=5.899E-01  Saccharomyces cerevisiae AWRI796
  4rrp-assembly4_O  TM=4.154E-01  e=9.971E-01  Saccharomyces cerevisiae AWRI796